Protein AF-A0A351SJD9-F1 (afdb_monomer_lite)

Secondary structure (DSSP, 8-state):
-HHHHHHHHHHHHHHHHHHHHHHHHHHHHHHHHHHHHHHHHHHHHHHHHHHHHHHHHHHHHHHHHHHHHHHHHHHHHHHHHHHHHHHHHHHHHHHHHHHHHHHHHHHHHHHHHHHHHHHHHHHHHHHHHHHHHHHHHHHHHHHHHHHHHHHHHHHHHHH--HHHHHHHHHHHHHHHHHHHHHHHHHHHHHHHHHHHHHHHHHHHHHHHHHHHHHHHHHHHHHHHHHHHHHHHTTSS----SSHHHHHHHTTGGGSPBGGGT----TT-HHHHHHHHTTTTT-B--S-GGG--S--S---SS----

Radius of gyration: 113.96 Å; chains: 1; bounding box: 174×58×313 Å

Sequence (305 aa):
ADIESRREQHLELNDHFNKVQGQYYKLGADISRLEQTIQHARDTKRRQEQELVQATQAWQEANTHIEQDQVKLAEVKQQLAEDEPEYLRLSDLQSESGVSLELSEEKMIAWQQRWDHYNKQNHQLTQQAQIERTRAEQLERYVTQHKQRQGRIEAELGQVDIPALELALEQALEEEQLASEQLAEKQTAFDELDRRIKQLRGEMESGEQALAARQKVFQGLNNQLMALEAVNKAALNTSSSSFSDWLNRQGLSSKPRLAQELEVEAGWEKAVQVVLHRSLEAICIDHLDEFRGGLDDRPEGDLVL

Structure (mmCIF, N/CA/C/O backbone):
data_AF-A0A351SJD9-F1
#
_entry.id   AF-A0A351SJD9-F1
#
loop_
_atom_site.group_PDB
_atom_site.id
_atom_site.type_symbol
_atom_site.label_atom_id
_atom_site.label_alt_id
_atom_site.label_comp_id
_atom_site.label_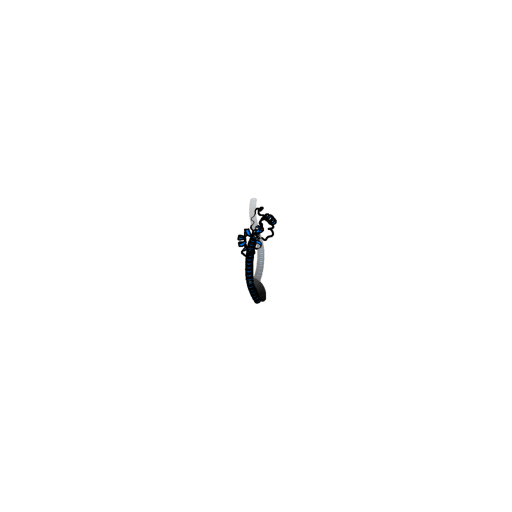asym_id
_atom_site.label_entity_id
_atom_site.label_seq_id
_atom_site.pdbx_PDB_ins_code
_atom_site.Cartn_x
_atom_site.Cartn_y
_atom_site.Cartn_z
_atom_site.occupancy
_atom_site.B_iso_or_equiv
_atom_site.auth_seq_id
_atom_site.auth_comp_id
_atom_site.auth_asym_id
_atom_site.auth_atom_id
_atom_site.pdbx_PDB_model_num
ATOM 1 N N . ALA A 1 1 ? 112.182 41.172 -113.611 1.00 59.62 1 ALA A N 1
ATOM 2 C CA . ALA A 1 1 ? 111.027 40.920 -114.496 1.00 59.62 1 ALA A CA 1
ATOM 3 C C . ALA A 1 1 ? 110.381 39.572 -114.167 1.00 59.62 1 ALA A C 1
ATOM 5 O O . ALA A 1 1 ? 109.407 39.590 -113.433 1.00 59.62 1 ALA A O 1
ATOM 6 N N . ASP A 1 2 ? 110.943 38.427 -114.588 1.00 59.38 2 ASP A N 1
ATOM 7 C CA . ASP A 1 2 ? 110.317 37.090 -114.415 1.00 59.38 2 ASP A CA 1
ATOM 8 C C . ASP A 1 2 ? 109.978 36.737 -112.944 1.00 59.38 2 ASP A C 1
ATOM 10 O O . ASP A 1 2 ? 108.874 36.293 -112.642 1.00 59.38 2 ASP A O 1
ATOM 14 N N . ILE A 1 3 ? 110.872 37.044 -111.992 1.00 66.25 3 ILE A N 1
ATOM 15 C CA . ILE A 1 3 ? 110.630 36.797 -110.554 1.00 66.25 3 ILE A CA 1
ATOM 16 C C . ILE A 1 3 ? 109.425 37.586 -110.010 1.00 66.25 3 ILE A C 1
ATOM 18 O O . ILE A 1 3 ? 108.688 37.054 -109.186 1.00 66.25 3 ILE A O 1
ATOM 22 N N . GLU A 1 4 ? 109.199 38.820 -110.472 1.00 67.94 4 GLU A N 1
ATOM 23 C CA . GLU A 1 4 ? 108.111 39.665 -109.956 1.00 67.94 4 GLU A CA 1
ATOM 24 C C . GLU A 1 4 ? 106.753 39.181 -110.476 1.00 67.94 4 GLU A C 1
ATOM 26 O O . GLU A 1 4 ? 105.825 39.000 -109.696 1.00 67.94 4 GLU A O 1
ATOM 31 N N . SER A 1 5 ? 106.673 38.838 -111.768 1.00 72.19 5 SER A N 1
ATOM 32 C CA . SER A 1 5 ? 105.451 38.294 -112.376 1.00 72.19 5 SER A CA 1
ATOM 33 C C . SER A 1 5 ? 105.014 36.975 -111.728 1.00 72.19 5 SER A C 1
ATOM 35 O O . SER A 1 5 ? 103.832 36.783 -111.446 1.00 72.19 5 SER A O 1
ATOM 37 N N . ARG A 1 6 ? 105.963 36.085 -111.402 1.00 71.06 6 ARG A N 1
ATOM 38 C CA . ARG A 1 6 ? 105.660 34.851 -110.654 1.00 71.06 6 ARG A CA 1
ATOM 39 C C . ARG A 1 6 ? 105.200 35.126 -109.223 1.00 71.06 6 ARG A C 1
ATOM 41 O O . ARG A 1 6 ? 104.426 34.346 -108.676 1.00 71.06 6 ARG A O 1
ATOM 48 N N . ARG A 1 7 ? 105.672 36.213 -108.607 1.00 74.25 7 ARG A N 1
ATOM 49 C CA . ARG A 1 7 ? 105.283 36.622 -107.251 1.00 74.25 7 ARG A CA 1
ATOM 50 C C . ARG A 1 7 ? 103.864 37.183 -107.223 1.00 74.25 7 ARG A C 1
ATOM 52 O O . ARG A 1 7 ? 103.108 36.843 -106.322 1.00 74.25 7 ARG A O 1
ATOM 59 N N . GLU A 1 8 ? 103.504 37.966 -108.233 1.00 78.50 8 GLU A N 1
ATOM 60 C CA . GLU A 1 8 ? 102.157 38.498 -108.449 1.00 78.50 8 GLU A CA 1
ATOM 61 C C . GLU A 1 8 ? 101.151 37.367 -108.723 1.00 78.50 8 GLU A C 1
ATOM 63 O O . GLU A 1 8 ? 100.179 37.232 -107.984 1.00 78.50 8 GLU A O 1
ATOM 68 N N . GLN A 1 9 ? 101.456 36.442 -109.645 1.00 78.06 9 GLN A N 1
ATOM 69 C CA . GLN A 1 9 ? 100.641 35.234 -109.869 1.00 78.06 9 GLN A CA 1
ATOM 70 C C . GLN A 1 9 ? 100.498 34.364 -108.610 1.00 78.06 9 GLN A C 1
ATOM 72 O O . GLN A 1 9 ? 99.425 33.829 -108.338 1.00 78.06 9 GLN A O 1
ATOM 77 N N . HIS A 1 10 ? 101.564 34.218 -107.815 1.00 78.69 10 HIS A N 1
ATOM 78 C CA . HIS A 1 10 ? 101.499 33.493 -106.545 1.00 78.69 10 HIS A CA 1
ATOM 79 C C . HIS A 1 10 ? 100.619 34.218 -105.512 1.00 78.69 10 HIS A C 1
ATOM 81 O O . HIS A 1 10 ? 99.938 33.561 -104.727 1.00 78.69 10 HIS A O 1
ATOM 87 N N . LEU A 1 11 ? 100.608 35.554 -105.491 1.00 80.81 11 LEU A N 1
ATOM 88 C CA . LEU A 1 11 ? 99.715 36.337 -104.631 1.00 80.81 11 LEU A CA 1
ATOM 89 C C . LEU A 1 11 ? 98.252 36.220 -105.077 1.00 80.81 11 LEU A C 1
ATOM 91 O O . LEU A 1 11 ? 97.400 35.997 -104.222 1.00 80.81 11 LEU A O 1
ATOM 95 N N . GLU A 1 12 ? 97.959 36.275 -106.379 1.00 80.69 12 GLU A N 1
ATOM 96 C CA . GLU A 1 12 ? 96.604 36.061 -106.914 1.00 80.69 12 GLU A CA 1
ATOM 97 C C . GLU A 1 12 ? 96.086 34.644 -106.635 1.00 80.69 12 GLU A C 1
ATOM 99 O O . GLU A 1 12 ? 94.964 34.477 -106.156 1.00 80.69 12 GLU A O 1
ATOM 104 N N . LEU A 1 13 ? 96.910 33.614 -106.866 1.00 80.50 13 LEU A N 1
ATOM 105 C CA . LEU A 1 13 ? 96.570 32.226 -106.537 1.00 80.50 13 LEU A CA 1
ATOM 106 C C . LEU A 1 13 ? 96.332 32.037 -105.034 1.00 80.50 13 LEU A C 1
ATOM 108 O O . LEU A 1 13 ? 95.435 31.288 -104.652 1.00 80.50 13 LEU A O 1
ATOM 112 N N . ASN A 1 14 ? 97.094 32.726 -104.181 1.00 81.94 14 ASN A N 1
ATOM 113 C CA . ASN A 1 14 ? 96.929 32.662 -102.731 1.00 81.94 14 ASN A CA 1
ATOM 114 C C . ASN A 1 14 ? 95.678 33.431 -102.264 1.00 81.94 14 ASN A C 1
ATOM 116 O O . ASN A 1 14 ? 94.922 32.917 -101.448 1.00 81.94 14 ASN A O 1
ATOM 120 N N . ASP A 1 15 ? 95.373 34.614 -102.801 1.00 83.12 15 ASP A N 1
ATOM 121 C CA . ASP A 1 15 ? 94.115 35.321 -102.502 1.00 83.12 15 ASP A CA 1
ATOM 122 C C . ASP A 1 15 ? 92.886 34.536 -102.999 1.00 83.12 15 ASP A C 1
ATOM 124 O O . ASP A 1 15 ? 91.898 34.398 -102.274 1.00 83.12 15 ASP A O 1
ATOM 128 N N . HIS A 1 16 ? 92.967 33.919 -104.183 1.00 83.38 16 HIS A N 1
ATOM 129 C CA . HIS A 1 16 ? 91.936 33.004 -104.671 1.00 83.38 16 HIS A CA 1
ATOM 130 C C . HIS A 1 16 ? 91.784 31.778 -103.755 1.00 83.38 16 HIS A C 1
ATOM 132 O O . HIS A 1 16 ? 90.664 31.441 -103.372 1.00 83.38 16 HIS A O 1
ATOM 138 N N . PHE A 1 17 ? 92.892 31.157 -103.337 1.00 82.62 17 PHE A N 1
ATOM 139 C CA . PHE A 1 17 ? 92.887 30.050 -102.379 1.00 82.62 17 PHE A CA 1
ATOM 140 C C . PHE A 1 17 ? 92.249 30.456 -101.044 1.00 82.62 17 PHE A C 1
ATOM 142 O O . PHE A 1 17 ? 91.342 29.770 -100.583 1.00 82.62 17 PHE A O 1
ATOM 149 N N . ASN A 1 18 ? 92.626 31.600 -100.464 1.00 82.62 18 ASN A N 1
ATOM 150 C CA . ASN A 1 18 ? 92.042 32.106 -99.217 1.00 82.62 18 ASN A CA 1
ATOM 151 C C . ASN A 1 18 ? 90.544 32.428 -99.363 1.00 82.62 18 ASN A C 1
ATOM 153 O O . ASN A 1 18 ? 89.766 32.148 -98.450 1.00 82.62 18 ASN A O 1
ATOM 157 N N . LYS A 1 19 ? 90.101 32.954 -100.515 1.00 85.12 19 LYS A N 1
ATOM 158 C CA . LYS A 1 19 ? 88.672 33.166 -100.815 1.00 85.12 19 LYS A CA 1
ATOM 159 C C . LYS A 1 19 ? 87.902 31.850 -100.904 1.00 85.12 19 LYS A C 1
ATOM 161 O O . LYS A 1 19 ? 86.849 31.733 -100.279 1.00 85.12 19 LYS A O 1
ATOM 166 N N . VAL A 1 20 ? 88.424 30.857 -101.625 1.00 85.25 20 VAL A N 1
ATOM 167 C CA . VAL A 1 20 ? 87.812 29.520 -101.732 1.00 85.25 20 VAL A CA 1
ATOM 168 C C . VAL A 1 20 ? 87.811 28.811 -100.374 1.00 85.25 20 VAL A C 1
ATOM 170 O O . VAL A 1 20 ? 86.797 28.236 -99.989 1.00 85.25 20 VAL A O 1
ATOM 173 N N . GLN A 1 21 ? 88.888 28.916 -99.594 1.00 83.56 21 GLN A N 1
ATOM 174 C CA . GLN A 1 21 ? 88.983 28.352 -98.246 1.00 83.56 21 GLN A CA 1
ATOM 175 C C . GLN A 1 21 ? 88.007 29.038 -97.272 1.00 83.56 21 GLN A C 1
ATOM 177 O O . GLN A 1 21 ? 87.339 28.363 -96.490 1.00 83.56 21 GLN A O 1
ATOM 182 N N . GLY A 1 22 ? 87.847 30.363 -97.353 1.00 86.50 22 GLY A N 1
ATOM 183 C CA . GLY A 1 22 ? 86.848 31.111 -96.585 1.00 86.50 22 GLY A CA 1
ATOM 184 C C . GLY A 1 22 ? 85.408 30.743 -96.961 1.00 86.50 22 GLY A C 1
ATOM 185 O O . GLY A 1 22 ? 84.565 30.570 -96.079 1.00 86.50 22 GLY A O 1
ATOM 186 N N . GLN A 1 23 ? 85.126 30.549 -98.254 1.00 86.06 23 GLN A N 1
ATOM 187 C CA . GLN A 1 23 ? 83.842 30.022 -98.729 1.00 86.06 23 GLN A CA 1
ATOM 188 C C . GLN A 1 23 ? 83.601 28.587 -98.241 1.00 86.06 23 GLN A C 1
ATOM 190 O O . GLN A 1 23 ? 82.495 28.284 -97.798 1.00 86.06 23 GLN A O 1
ATOM 195 N N . TYR A 1 24 ? 84.627 27.731 -98.254 1.00 87.75 24 TYR A N 1
ATOM 196 C CA . TYR A 1 24 ? 84.560 26.357 -97.759 1.00 87.75 24 TYR A CA 1
ATOM 197 C C . TYR A 1 24 ? 84.268 26.299 -96.254 1.00 87.75 24 TYR A C 1
ATOM 199 O O . TYR A 1 24 ? 83.359 25.582 -95.844 1.00 87.75 24 TYR A O 1
ATOM 207 N N . TYR A 1 25 ? 84.956 27.094 -95.424 1.00 90.56 25 TYR A N 1
ATOM 208 C CA . TYR A 1 25 ? 84.655 27.165 -93.989 1.00 90.56 25 TYR A CA 1
ATOM 209 C C . TYR A 1 25 ? 83.274 27.751 -93.703 1.00 90.56 25 TYR A C 1
ATOM 211 O O . TYR A 1 25 ? 82.587 27.256 -92.812 1.00 90.56 25 TYR A O 1
ATOM 219 N N . LYS A 1 26 ? 82.839 28.769 -94.458 1.00 89.88 26 LYS A N 1
ATOM 220 C CA . LYS A 1 26 ? 81.487 29.319 -94.320 1.00 89.88 26 LYS A CA 1
ATOM 221 C C . LYS A 1 26 ? 80.428 28.266 -94.651 1.00 89.88 26 LYS A C 1
ATOM 223 O O . LYS A 1 26 ? 79.529 28.048 -93.849 1.00 89.88 26 LYS A O 1
ATOM 228 N N . LEU A 1 27 ? 80.574 27.574 -95.783 1.00 89.19 27 LEU A N 1
ATOM 229 C CA . LEU A 1 27 ? 79.668 26.502 -96.187 1.00 89.19 27 LEU A CA 1
ATOM 230 C C . LEU A 1 27 ? 79.693 25.337 -95.185 1.00 89.19 27 LEU A C 1
ATOM 232 O O . LEU A 1 27 ? 78.639 24.819 -94.841 1.00 89.19 27 LEU A O 1
ATOM 236 N N . GLY A 1 28 ? 80.867 24.970 -94.664 1.00 90.56 28 GLY A N 1
ATOM 237 C CA . GLY A 1 28 ? 81.009 23.965 -93.609 1.00 90.56 28 GLY A CA 1
ATOM 238 C C . GLY A 1 28 ? 80.298 24.359 -92.311 1.00 90.56 28 GLY A C 1
ATOM 239 O O . GLY A 1 28 ? 79.593 23.538 -91.737 1.00 90.56 28 GLY A O 1
ATOM 240 N N . ALA A 1 29 ? 80.404 25.621 -91.884 1.00 90.69 29 ALA A N 1
ATOM 241 C CA . ALA A 1 29 ? 79.691 26.134 -90.713 1.00 90.69 29 ALA A CA 1
ATOM 242 C C . ALA A 1 29 ? 78.166 26.194 -90.930 1.00 90.69 29 ALA A C 1
ATOM 244 O O . ALA A 1 29 ? 77.405 25.826 -90.034 1.00 90.69 29 ALA A O 1
ATOM 245 N N . ASP A 1 30 ? 77.717 26.607 -92.120 1.00 91.00 30 ASP A N 1
ATOM 246 C CA . ASP A 1 30 ? 76.300 26.614 -92.497 1.00 91.00 30 ASP A CA 1
ATOM 247 C C . ASP A 1 30 ? 75.733 25.177 -92.551 1.00 91.00 30 ASP A C 1
ATOM 249 O O . ASP A 1 30 ? 74.645 24.932 -92.026 1.00 91.00 30 ASP A O 1
ATOM 253 N N . ILE A 1 31 ? 76.492 24.205 -93.083 1.00 91.00 31 ILE A N 1
ATOM 254 C CA . ILE A 1 31 ? 76.153 22.771 -93.053 1.00 91.00 31 ILE A CA 1
ATOM 255 C C . ILE A 1 31 ? 76.077 22.264 -91.610 1.00 91.00 31 ILE A C 1
ATOM 257 O O . ILE A 1 31 ? 75.037 21.738 -91.227 1.00 91.00 31 ILE A O 1
ATOM 261 N N . SER A 1 32 ? 77.102 22.475 -90.775 1.00 92.25 32 SER A N 1
ATOM 262 C CA . SER A 1 32 ? 77.092 22.015 -89.376 1.00 92.25 32 SER A CA 1
ATOM 263 C C . SER A 1 32 ? 75.929 22.609 -88.571 1.00 92.25 32 SER A C 1
ATOM 265 O O . SER A 1 32 ? 75.298 21.911 -87.778 1.00 92.25 32 SER A O 1
ATOM 267 N N . ARG A 1 33 ? 75.583 23.883 -88.803 1.00 93.44 33 ARG A N 1
ATOM 268 C CA . ARG A 1 33 ? 74.411 24.531 -88.194 1.00 93.44 33 ARG A CA 1
ATOM 269 C C . ARG A 1 33 ? 73.096 23.898 -88.660 1.00 93.44 33 ARG A C 1
ATOM 271 O O . ARG A 1 33 ? 72.186 23.715 -87.846 1.00 93.44 33 ARG A O 1
ATOM 278 N N . LEU A 1 34 ? 72.968 23.584 -89.949 1.00 93.88 34 LEU A N 1
ATOM 279 C CA . LEU A 1 34 ? 71.797 22.892 -90.492 1.00 93.88 34 LEU A CA 1
ATOM 280 C C . LEU A 1 34 ? 71.693 21.460 -89.955 1.00 93.88 34 LEU A C 1
ATOM 282 O O . LEU A 1 34 ? 70.614 21.069 -89.519 1.00 93.88 34 LEU A O 1
ATOM 286 N N . GLU A 1 35 ? 72.792 20.709 -89.898 1.00 94.19 35 GLU A N 1
ATOM 287 C CA . GLU A 1 35 ? 72.847 19.362 -89.317 1.00 94.19 35 GLU A CA 1
ATOM 288 C C . GLU A 1 35 ? 72.445 19.368 -87.839 1.00 94.19 35 GLU A C 1
ATOM 290 O O . GLU A 1 35 ? 71.584 18.585 -87.438 1.00 94.19 35 GLU A O 1
ATOM 295 N N . GLN A 1 36 ? 72.970 20.307 -87.044 1.00 94.56 36 GLN A N 1
ATOM 296 C CA . GLN A 1 36 ? 72.579 20.476 -85.644 1.00 94.56 36 GLN A CA 1
ATOM 297 C C . GLN A 1 36 ? 71.085 20.827 -85.507 1.00 94.56 36 GLN A C 1
ATOM 299 O O . GLN A 1 36 ? 70.395 20.286 -84.644 1.00 94.56 36 GLN A O 1
ATOM 304 N N . THR A 1 37 ? 70.555 21.686 -86.385 1.00 95.56 37 THR A N 1
ATOM 305 C CA . THR A 1 37 ? 69.126 22.052 -86.399 1.00 95.56 37 THR A CA 1
ATOM 306 C C . THR A 1 37 ? 68.242 20.855 -86.771 1.00 95.56 37 THR A C 1
ATOM 308 O O . THR A 1 37 ? 67.220 20.618 -86.127 1.00 95.56 37 THR A O 1
ATOM 311 N N . ILE A 1 38 ? 68.649 20.057 -87.764 1.00 94.56 38 ILE A N 1
ATOM 312 C CA . ILE A 1 38 ? 67.973 18.816 -88.169 1.00 94.56 38 ILE A CA 1
ATOM 313 C C . ILE A 1 38 ? 68.008 17.790 -87.032 1.00 94.56 38 ILE A C 1
ATOM 315 O O . ILE A 1 38 ? 66.998 17.134 -86.779 1.00 94.56 38 ILE A O 1
ATOM 319 N N . GLN A 1 39 ? 69.131 17.664 -86.323 1.00 95.25 39 GLN A N 1
ATOM 320 C CA . GLN A 1 39 ? 69.255 16.746 -85.195 1.00 95.25 39 GLN A CA 1
ATOM 321 C C . GLN A 1 39 ? 68.348 17.167 -84.031 1.00 95.25 39 GLN A C 1
ATOM 323 O O . GLN A 1 39 ? 67.536 16.362 -83.581 1.00 95.25 39 GLN A O 1
ATOM 328 N N . HIS A 1 40 ? 68.362 18.444 -83.630 1.00 96.00 40 HIS A N 1
ATOM 329 C CA . HIS A 1 40 ? 67.432 18.963 -82.620 1.00 96.00 40 HIS A CA 1
ATOM 330 C C . HIS A 1 40 ? 65.959 18.788 -83.021 1.00 96.00 40 HIS A C 1
ATOM 332 O O . HIS A 1 40 ? 65.132 18.454 -82.170 1.00 96.00 40 HIS A O 1
ATOM 338 N N . ALA A 1 41 ? 65.615 18.969 -84.300 1.00 95.06 41 ALA A N 1
ATOM 339 C CA . ALA A 1 41 ? 64.260 18.737 -84.797 1.00 95.06 41 ALA A CA 1
ATOM 340 C C . ALA A 1 41 ? 63.862 17.250 -84.740 1.00 95.06 41 ALA A C 1
ATOM 342 O O . ALA A 1 41 ? 62.737 16.935 -84.353 1.00 95.06 41 ALA A O 1
ATOM 343 N N . ARG A 1 42 ? 64.781 16.327 -85.064 1.00 96.38 42 ARG A N 1
ATOM 344 C CA . ARG A 1 42 ? 64.572 14.873 -84.936 1.00 96.38 42 ARG A CA 1
ATOM 345 C C . ARG A 1 42 ? 64.398 14.444 -83.482 1.00 96.38 42 ARG A C 1
ATOM 347 O O . ARG A 1 42 ? 63.468 13.698 -83.191 1.00 96.38 42 ARG A O 1
ATOM 354 N N . ASP A 1 43 ? 65.236 14.941 -82.577 1.00 96.44 43 ASP A N 1
ATOM 355 C CA . ASP A 1 43 ? 65.157 14.606 -81.151 1.00 96.44 43 ASP A CA 1
ATOM 356 C C . ASP A 1 43 ? 63.897 15.199 -80.501 1.00 96.44 43 ASP A C 1
ATOM 358 O O . ASP A 1 43 ? 63.223 14.522 -79.725 1.00 96.44 43 ASP A O 1
ATOM 362 N N . THR A 1 44 ? 63.507 16.421 -80.887 1.00 96.38 44 THR A N 1
ATOM 363 C CA . THR A 1 44 ? 62.236 17.035 -80.462 1.00 96.38 44 THR A CA 1
ATOM 364 C C . THR A 1 44 ? 61.040 16.235 -80.966 1.00 96.38 44 THR A C 1
ATOM 366 O O . THR A 1 44 ? 60.157 15.912 -80.174 1.00 96.38 44 THR A O 1
ATOM 369 N N . LYS A 1 45 ? 61.033 15.851 -82.251 1.00 96.69 45 LYS A N 1
ATOM 370 C CA . LYS A 1 45 ? 59.988 14.998 -82.829 1.00 96.69 45 LYS A CA 1
ATOM 371 C C . LYS A 1 45 ? 59.892 13.663 -82.084 1.00 96.69 45 LYS A C 1
ATOM 373 O O . LYS A 1 45 ? 58.802 13.283 -81.678 1.00 96.69 45 LYS A O 1
ATOM 378 N N . ARG A 1 46 ? 61.021 12.987 -81.845 1.00 96.75 46 ARG A N 1
ATOM 379 C CA . ARG A 1 46 ? 61.059 11.711 -81.113 1.00 96.75 46 ARG A CA 1
ATOM 380 C C . ARG A 1 46 ? 60.505 11.849 -79.693 1.00 96.75 46 ARG A C 1
ATOM 382 O O . ARG A 1 46 ? 59.781 10.964 -79.244 1.00 96.75 46 ARG A O 1
ATOM 389 N N . ARG A 1 47 ? 60.821 12.945 -78.992 1.00 96.94 47 ARG A N 1
ATOM 390 C CA . ARG A 1 47 ? 60.270 13.215 -77.656 1.00 96.94 47 ARG A CA 1
ATOM 391 C C . ARG A 1 47 ? 58.759 13.451 -77.712 1.00 96.94 47 ARG A C 1
ATOM 393 O O . ARG A 1 47 ? 58.038 12.840 -76.937 1.00 96.94 47 ARG A O 1
ATOM 400 N N . GLN A 1 48 ? 58.277 14.251 -78.664 1.00 97.00 48 GLN A N 1
ATOM 401 C CA . GLN A 1 48 ? 56.843 14.490 -78.869 1.00 97.00 48 GLN A CA 1
ATOM 402 C C . GLN A 1 48 ? 56.080 13.210 -79.242 1.00 97.00 48 GLN A C 1
ATOM 404 O O . GLN A 1 48 ? 54.971 13.003 -78.764 1.00 97.00 48 GLN A O 1
ATOM 409 N N . GLU A 1 49 ? 56.668 12.321 -80.047 1.00 97.12 49 GLU A N 1
ATOM 410 C CA . GLU A 1 49 ? 56.093 11.005 -80.356 1.00 97.12 49 GLU A CA 1
ATOM 411 C C . GLU A 1 49 ? 55.993 10.121 -79.099 1.00 97.12 49 GLU A C 1
ATOM 413 O O . GLU A 1 49 ? 54.984 9.447 -78.904 1.00 97.12 49 GLU A O 1
ATOM 418 N N . GLN A 1 50 ? 56.989 10.158 -78.205 1.00 97.12 50 GLN A N 1
ATOM 419 C CA . GLN A 1 50 ? 56.947 9.445 -76.921 1.00 97.12 50 GLN A CA 1
ATOM 420 C C . GLN A 1 50 ? 55.918 10.041 -75.946 1.00 97.12 50 GLN A C 1
ATOM 422 O O . GLN A 1 50 ? 55.135 9.290 -75.365 1.00 97.12 50 GLN A O 1
ATOM 427 N N . GLU A 1 51 ? 55.882 11.369 -75.804 1.00 97.31 51 GLU A N 1
ATOM 428 C CA . GLU A 1 51 ? 54.888 12.100 -75.003 1.00 97.31 51 GLU A CA 1
ATOM 429 C C . GLU A 1 51 ? 53.460 11.811 -75.504 1.00 97.31 51 GLU A C 1
ATOM 431 O O . GLU A 1 51 ? 52.568 11.543 -74.702 1.00 97.31 51 GLU A O 1
ATOM 436 N N . LEU A 1 52 ? 53.245 11.775 -76.827 1.00 97.50 52 LEU A N 1
ATOM 437 C CA . LEU A 1 52 ? 51.957 11.437 -77.438 1.00 97.50 52 LEU A CA 1
ATOM 438 C C . LEU A 1 52 ? 51.540 9.990 -77.146 1.00 97.50 52 LEU A C 1
ATOM 440 O O . LEU A 1 52 ? 50.377 9.756 -76.824 1.00 97.50 52 LEU A O 1
ATOM 444 N N . VAL A 1 53 ? 52.460 9.022 -77.224 1.00 97.56 53 VAL A N 1
ATOM 445 C CA . VAL A 1 53 ? 52.160 7.620 -76.883 1.00 97.56 53 VAL A CA 1
ATOM 446 C C . VAL A 1 53 ? 51.778 7.491 -75.406 1.00 97.56 53 VAL A C 1
ATOM 448 O O . VAL A 1 53 ? 50.757 6.877 -75.106 1.00 97.56 53 VAL A O 1
ATOM 451 N N . GLN A 1 54 ? 52.528 8.124 -74.499 1.00 97.31 54 GLN A N 1
ATOM 452 C CA . GLN A 1 54 ? 52.233 8.112 -73.060 1.00 97.31 54 GLN A CA 1
ATOM 453 C C . GLN A 1 54 ? 50.892 8.783 -72.735 1.00 97.31 54 GLN A C 1
ATOM 455 O O . GLN A 1 54 ? 50.081 8.213 -72.009 1.00 97.31 54 GLN A O 1
ATOM 460 N N . ALA A 1 55 ? 50.615 9.957 -73.312 1.00 97.00 55 ALA A N 1
ATOM 461 C CA . ALA A 1 55 ? 49.337 10.646 -73.142 1.00 97.00 55 ALA A CA 1
ATOM 462 C C . ALA A 1 55 ? 48.160 9.829 -73.706 1.00 97.00 55 ALA A C 1
ATOM 464 O O . ALA A 1 55 ? 47.090 9.797 -73.104 1.00 97.00 55 ALA A O 1
ATOM 465 N N . THR A 1 56 ? 48.363 9.130 -74.828 1.00 97.19 56 THR A N 1
ATOM 466 C CA . THR A 1 56 ? 47.347 8.244 -75.422 1.00 97.19 56 THR A CA 1
ATOM 467 C C . THR A 1 56 ? 47.058 7.040 -74.526 1.00 97.19 56 THR A C 1
ATOM 469 O O . THR A 1 56 ? 45.894 6.701 -74.330 1.00 97.19 56 THR A O 1
ATOM 472 N N . GLN A 1 57 ? 48.093 6.423 -73.944 1.00 97.44 57 GLN A N 1
ATOM 473 C CA . GLN A 1 57 ? 47.949 5.316 -72.991 1.00 97.44 57 GLN A CA 1
ATOM 474 C C . GLN A 1 57 ? 47.207 5.764 -71.726 1.00 97.44 57 GLN A C 1
ATOM 476 O O . GLN A 1 57 ? 46.185 5.175 -71.384 1.00 97.44 57 GLN A O 1
ATOM 481 N N . ALA A 1 58 ? 47.632 6.868 -71.104 1.00 97.19 58 ALA A N 1
ATOM 482 C CA . ALA A 1 58 ? 46.970 7.421 -69.922 1.00 97.19 58 ALA A CA 1
ATOM 483 C C . ALA A 1 58 ? 45.504 7.825 -70.192 1.00 97.19 58 ALA A C 1
ATOM 485 O O . ALA A 1 58 ? 44.646 7.659 -69.329 1.00 97.19 58 ALA A O 1
ATOM 486 N N . TRP A 1 59 ? 45.189 8.323 -71.394 1.00 97.88 59 TRP A N 1
ATOM 487 C CA . TRP A 1 59 ? 43.810 8.620 -71.800 1.00 97.88 59 TRP A CA 1
ATOM 488 C C . TRP A 1 59 ? 42.961 7.352 -71.981 1.00 97.88 59 TRP A C 1
ATOM 490 O O . TRP A 1 59 ? 41.802 7.327 -71.571 1.00 97.88 59 TRP A O 1
ATOM 500 N N . GLN A 1 60 ? 43.533 6.284 -72.549 1.00 97.62 60 GLN A N 1
ATOM 501 C CA . GLN A 1 60 ? 42.863 4.984 -72.658 1.00 97.62 60 GLN A CA 1
ATOM 502 C C . GLN A 1 60 ? 42.592 4.376 -71.274 1.00 97.62 60 GLN A C 1
ATOM 504 O O . GLN A 1 60 ? 41.472 3.944 -71.019 1.00 97.62 60 GLN A O 1
ATOM 509 N N . GLU A 1 61 ? 43.572 4.399 -70.367 1.00 97.81 61 GLU A N 1
ATOM 510 C CA . GLU A 1 61 ? 43.419 3.952 -68.973 1.00 97.81 61 GLU A CA 1
ATOM 511 C C . GLU A 1 61 ? 42.358 4.772 -68.218 1.00 97.81 61 GLU A C 1
ATOM 513 O O . GLU A 1 61 ? 41.481 4.213 -67.563 1.00 97.81 61 GLU A O 1
ATOM 518 N N . ALA A 1 62 ? 42.367 6.102 -68.360 1.00 97.25 62 ALA A N 1
ATOM 519 C CA . ALA A 1 62 ? 41.351 6.960 -67.754 1.00 97.25 62 ALA A CA 1
ATOM 520 C C . ALA A 1 62 ? 39.934 6.644 -68.269 1.00 97.25 62 ALA A C 1
ATOM 522 O O . ALA A 1 62 ? 38.998 6.584 -67.473 1.00 97.25 62 ALA A O 1
ATOM 523 N N . ASN A 1 63 ? 39.767 6.391 -69.572 1.00 97.62 63 ASN A N 1
ATOM 524 C CA . ASN A 1 63 ? 38.473 5.994 -70.128 1.00 97.62 63 ASN A CA 1
ATOM 525 C C . ASN A 1 63 ? 38.007 4.628 -69.608 1.00 97.62 63 ASN A C 1
ATOM 527 O O . ASN A 1 63 ? 36.841 4.510 -69.238 1.00 97.62 63 ASN A O 1
ATOM 531 N N . THR A 1 64 ? 38.881 3.617 -69.515 1.00 97.56 64 THR A N 1
ATOM 532 C CA . THR A 1 64 ? 38.469 2.306 -68.975 1.00 97.56 64 THR A CA 1
ATOM 533 C C . THR A 1 64 ? 38.080 2.393 -67.499 1.00 97.56 64 THR A C 1
ATOM 535 O O . THR A 1 64 ? 37.140 1.718 -67.081 1.00 97.56 64 THR A O 1
ATOM 538 N N . HIS A 1 65 ? 38.719 3.266 -66.714 1.00 97.75 65 HIS A N 1
ATOM 539 C CA . HIS A 1 65 ? 38.278 3.565 -65.349 1.00 97.75 65 HIS A CA 1
ATOM 540 C C . HIS A 1 65 ? 36.915 4.272 -65.311 1.00 97.75 65 HIS A C 1
ATOM 542 O O . HIS A 1 65 ? 36.051 3.866 -64.536 1.00 97.75 65 HIS A O 1
ATOM 548 N N . ILE A 1 66 ? 36.678 5.266 -66.176 1.00 98.06 66 ILE A N 1
ATOM 549 C CA . ILE A 1 66 ? 35.376 5.949 -66.282 1.00 98.06 66 ILE A CA 1
ATOM 550 C C . ILE A 1 66 ? 34.263 4.958 -66.655 1.00 98.06 66 ILE A C 1
ATOM 552 O O . ILE A 1 66 ? 33.196 4.994 -66.047 1.00 98.06 66 ILE A O 1
ATOM 556 N N . GLU A 1 67 ? 34.498 4.058 -67.612 1.00 97.81 67 GLU A N 1
ATOM 557 C CA . GLU A 1 67 ? 33.537 3.017 -68.000 1.00 97.81 67 GLU A CA 1
ATOM 558 C C . GLU A 1 67 ? 33.238 2.057 -66.835 1.00 97.81 67 GLU A C 1
ATOM 560 O O . GLU A 1 67 ? 32.073 1.799 -66.529 1.00 97.81 67 GLU A O 1
ATOM 565 N N . GLN A 1 68 ? 34.270 1.584 -66.125 1.00 97.81 68 GLN A N 1
ATOM 566 C CA . GLN A 1 68 ? 34.106 0.720 -64.947 1.00 97.81 68 GLN A CA 1
ATOM 567 C C . GLN A 1 68 ? 33.322 1.402 -63.821 1.00 97.81 68 GLN A C 1
ATOM 569 O O . GLN A 1 68 ? 32.467 0.774 -63.198 1.00 97.81 68 GLN A O 1
ATOM 574 N N . ASP A 1 69 ? 33.596 2.676 -63.545 1.00 98.12 69 ASP A N 1
ATOM 575 C CA . ASP A 1 69 ? 32.916 3.412 -62.480 1.00 98.12 69 ASP A CA 1
ATOM 576 C C . ASP A 1 69 ? 31.485 3.811 -62.871 1.00 98.12 69 ASP A C 1
ATOM 578 O O . ASP A 1 69 ? 30.610 3.843 -62.006 1.00 98.12 69 ASP A O 1
ATOM 582 N N . GLN A 1 70 ? 31.194 4.017 -64.162 1.00 98.00 70 GLN A N 1
ATOM 583 C CA . GLN A 1 70 ? 29.819 4.157 -64.656 1.00 98.00 70 GLN A CA 1
ATOM 584 C C . GLN A 1 70 ? 29.004 2.870 -64.468 1.00 98.00 70 GLN A C 1
ATOM 586 O O . GLN A 1 70 ? 27.850 2.956 -64.042 1.00 98.00 70 GLN A O 1
ATOM 591 N N . VAL A 1 71 ? 29.594 1.695 -64.722 1.00 97.88 71 VAL A N 1
ATOM 592 C CA . VAL A 1 71 ? 28.944 0.396 -64.464 1.00 97.88 71 VAL A CA 1
ATOM 593 C C . VAL A 1 71 ? 28.661 0.221 -62.970 1.00 97.88 71 VAL A C 1
ATOM 595 O O . VAL A 1 71 ? 27.504 0.038 -62.600 1.00 97.88 71 VAL A O 1
ATOM 598 N N . LYS A 1 72 ? 29.661 0.400 -62.094 1.00 97.75 72 LYS A N 1
ATOM 599 C CA . LYS A 1 72 ? 29.467 0.318 -60.630 1.00 97.75 72 LYS A CA 1
ATOM 600 C C . LYS A 1 72 ? 28.422 1.314 -60.121 1.00 97.75 72 LYS A C 1
ATOM 602 O O . LYS A 1 72 ? 27.624 0.988 -59.249 1.00 97.75 72 LYS A O 1
ATOM 607 N N . LEU A 1 73 ? 28.408 2.540 -60.652 1.00 98.19 73 LEU A N 1
ATOM 608 C CA . LEU A 1 73 ? 27.420 3.554 -60.279 1.00 98.19 73 LEU A CA 1
ATOM 609 C C . LEU A 1 73 ? 26.002 3.149 -60.705 1.00 98.19 73 LEU A C 1
ATOM 611 O O . LEU A 1 73 ? 25.051 3.472 -59.996 1.00 98.19 73 LEU A O 1
ATOM 615 N N . ALA A 1 74 ? 25.846 2.468 -61.843 1.00 97.88 74 ALA A N 1
ATOM 616 C CA . ALA A 1 74 ? 24.564 1.918 -62.269 1.00 97.88 74 ALA A CA 1
ATOM 617 C C . ALA A 1 74 ? 24.125 0.750 -61.367 1.00 97.88 74 ALA A C 1
ATOM 619 O O . ALA A 1 74 ? 22.988 0.756 -60.905 1.00 97.88 74 ALA A O 1
ATOM 620 N N . GLU A 1 75 ? 25.032 -0.178 -61.045 1.00 98.00 75 GLU A N 1
ATOM 621 C CA . GLU A 1 75 ? 24.782 -1.304 -60.129 1.00 98.00 75 GLU A CA 1
ATOM 622 C C . GLU A 1 75 ? 24.341 -0.824 -58.736 1.00 98.00 75 GLU A C 1
ATOM 624 O O . GLU A 1 75 ? 23.295 -1.238 -58.242 1.00 98.00 75 GLU A O 1
ATOM 629 N N . VAL A 1 76 ? 25.077 0.115 -58.128 1.00 98.12 76 VAL A N 1
ATOM 630 C CA . VAL A 1 76 ? 24.742 0.673 -56.803 1.00 98.12 76 VAL A CA 1
ATOM 631 C C . VAL A 1 76 ? 23.423 1.452 -56.830 1.00 98.12 76 VAL A C 1
ATOM 633 O O . VAL A 1 76 ? 22.651 1.386 -55.876 1.00 98.12 76 VAL A O 1
ATOM 636 N N . LYS A 1 77 ? 23.120 2.174 -57.918 1.00 98.00 77 LYS A N 1
ATOM 637 C CA . LYS A 1 77 ? 21.820 2.850 -58.077 1.00 98.00 77 LYS A CA 1
ATOM 638 C C . LYS A 1 77 ? 20.665 1.867 -58.222 1.00 98.00 77 LYS A C 1
ATOM 640 O O . LYS A 1 77 ? 19.585 2.156 -57.718 1.00 98.00 77 LYS A O 1
ATOM 645 N N . GLN A 1 78 ? 20.879 0.745 -58.908 1.00 97.69 78 GLN A N 1
ATOM 646 C CA . GLN A 1 78 ? 19.876 -0.306 -59.023 1.00 97.69 78 GLN A CA 1
ATOM 647 C C . GLN A 1 78 ? 19.618 -0.952 -57.657 1.00 97.69 78 GLN A C 1
ATOM 649 O O . GLN A 1 78 ? 18.469 -0.998 -57.240 1.00 97.69 78 GLN A O 1
ATOM 654 N N . GLN A 1 79 ? 20.670 -1.349 -56.933 1.00 97.62 79 GLN A N 1
ATOM 655 C CA . GLN A 1 79 ? 20.554 -1.905 -55.577 1.00 97.62 79 GLN A CA 1
ATOM 656 C C . GLN A 1 79 ? 19.809 -0.949 -54.636 1.00 97.62 79 GLN A C 1
ATOM 658 O O . GLN A 1 79 ? 18.853 -1.349 -53.983 1.00 97.62 79 GLN A O 1
ATOM 663 N N . LEU A 1 80 ? 20.163 0.342 -54.641 1.00 97.88 80 LEU A N 1
ATOM 664 C CA . LEU A 1 80 ? 19.468 1.345 -53.831 1.00 97.88 80 LEU A CA 1
ATOM 665 C C . LEU A 1 80 ? 17.972 1.450 -54.181 1.00 97.88 80 LEU A C 1
ATOM 667 O O . LEU A 1 80 ? 17.151 1.560 -53.279 1.00 97.88 80 LEU A O 1
ATOM 671 N N . ALA A 1 81 ? 17.614 1.394 -55.468 1.00 97.19 81 ALA A N 1
ATOM 672 C CA . ALA A 1 81 ? 16.221 1.443 -55.917 1.00 97.19 81 ALA A CA 1
ATOM 673 C C . ALA A 1 81 ? 15.436 0.141 -55.646 1.00 97.19 81 ALA A C 1
ATOM 675 O O . ALA A 1 81 ? 14.206 0.175 -55.585 1.00 97.19 81 ALA A O 1
ATOM 676 N N . GLU A 1 82 ? 16.124 -0.993 -55.494 1.00 97.00 82 GLU A N 1
ATOM 677 C CA . GLU A 1 82 ? 15.544 -2.277 -55.082 1.00 97.00 82 GLU A CA 1
ATOM 678 C C . GLU A 1 82 ? 15.323 -2.334 -53.556 1.00 97.00 82 GLU A C 1
ATOM 680 O O . GLU A 1 82 ? 14.268 -2.795 -53.116 1.00 97.00 82 GLU A O 1
ATOM 685 N N . ASP A 1 83 ? 16.256 -1.793 -52.763 1.00 97.50 83 ASP A N 1
ATOM 686 C CA . ASP A 1 83 ? 16.219 -1.805 -51.292 1.00 97.50 83 ASP A CA 1
ATOM 687 C C . ASP A 1 83 ? 15.337 -0.691 -50.680 1.00 97.50 83 ASP A C 1
ATOM 689 O O . ASP A 1 83 ? 14.688 -0.901 -49.650 1.00 97.50 83 ASP A O 1
ATOM 693 N N . GLU A 1 84 ? 15.284 0.502 -51.291 1.00 97.81 84 GLU A N 1
ATOM 694 C CA . GLU A 1 84 ? 14.553 1.675 -50.769 1.00 97.81 84 GLU A CA 1
ATOM 695 C C . GLU A 1 84 ? 13.059 1.399 -50.464 1.00 97.81 84 GLU A C 1
ATOM 697 O O . GLU A 1 84 ? 12.600 1.788 -49.384 1.00 97.81 84 GLU A O 1
ATOM 702 N N . PRO A 1 85 ? 12.286 0.679 -51.306 1.00 97.38 85 PRO A N 1
ATOM 703 C CA . PRO A 1 85 ? 10.898 0.328 -50.994 1.00 97.38 85 PRO A CA 1
ATOM 704 C C . PRO A 1 85 ? 10.747 -0.596 -49.776 1.00 97.38 85 PRO A C 1
ATOM 706 O O . PRO A 1 85 ? 9.785 -0.453 -49.016 1.00 97.38 85 PRO A O 1
ATOM 709 N N . GLU A 1 86 ? 11.669 -1.544 -49.566 1.00 96.94 86 GLU A N 1
ATOM 710 C CA . GLU A 1 86 ? 11.630 -2.417 -48.386 1.00 96.94 86 GLU A CA 1
ATOM 711 C C . GLU A 1 86 ? 12.040 -1.653 -47.123 1.00 96.94 86 GLU A C 1
ATOM 713 O O . GLU A 1 86 ? 11.378 -1.799 -46.092 1.00 96.94 86 GLU A O 1
ATOM 718 N N . TYR A 1 87 ? 13.048 -0.780 -47.214 1.00 97.81 87 TYR A N 1
ATOM 719 C CA . TYR A 1 87 ? 13.430 0.123 -46.128 1.00 97.81 87 TYR A CA 1
ATOM 720 C C . TYR A 1 87 ? 12.258 1.008 -45.678 1.00 97.81 87 TYR A C 1
ATOM 722 O O . TYR A 1 87 ? 11.946 1.042 -44.486 1.00 97.81 87 TYR A O 1
ATOM 730 N N . LEU A 1 88 ? 11.565 1.666 -46.615 1.00 97.81 88 LEU A N 1
ATOM 731 C CA . LEU A 1 88 ? 10.401 2.504 -46.306 1.00 97.81 88 LEU A CA 1
ATOM 732 C C . LEU A 1 88 ? 9.283 1.687 -45.640 1.00 97.81 88 LEU A C 1
ATOM 734 O O . LEU A 1 88 ? 8.804 2.064 -44.573 1.00 97.81 88 LEU A O 1
ATOM 738 N N . ARG A 1 89 ? 8.944 0.511 -46.188 1.00 97.56 89 ARG A N 1
ATOM 739 C CA . ARG A 1 89 ? 7.935 -0.388 -45.596 1.00 97.56 89 ARG A CA 1
ATOM 740 C C . ARG A 1 89 ? 8.293 -0.814 -44.167 1.00 97.56 89 ARG A C 1
ATOM 742 O O . ARG A 1 89 ? 7.410 -0.905 -43.316 1.00 97.56 89 ARG A O 1
ATOM 749 N N . LEU A 1 90 ? 9.564 -1.120 -43.901 1.00 97.94 90 LEU A N 1
ATOM 750 C CA . LEU A 1 90 ? 10.030 -1.505 -42.564 1.00 97.94 90 LEU A CA 1
ATOM 751 C C . LEU A 1 90 ? 10.042 -0.314 -41.595 1.00 97.94 90 LEU A C 1
ATOM 753 O O . LEU A 1 90 ? 9.689 -0.494 -40.431 1.00 97.94 90 LEU A O 1
ATOM 757 N N . SER A 1 91 ? 10.384 0.886 -42.069 1.00 98.00 91 SER A N 1
ATOM 758 C CA . SER A 1 91 ? 10.308 2.133 -41.297 1.00 98.00 91 SER A CA 1
ATOM 759 C C . SER A 1 91 ? 8.867 2.462 -40.887 1.00 98.00 91 SER A C 1
ATOM 761 O O . SER A 1 91 ? 8.610 2.757 -39.718 1.00 98.00 91 SER A O 1
ATOM 763 N N . ASP A 1 92 ? 7.912 2.356 -41.814 1.00 97.75 92 ASP A N 1
ATOM 764 C CA . ASP A 1 92 ? 6.491 2.586 -41.530 1.00 97.75 92 ASP A CA 1
ATOM 765 C C . ASP A 1 92 ? 5.960 1.558 -40.517 1.00 97.75 92 ASP A C 1
ATOM 767 O O . ASP A 1 92 ? 5.375 1.932 -39.499 1.00 97.75 92 ASP A O 1
ATOM 771 N N . LEU A 1 93 ? 6.261 0.269 -40.719 1.00 97.94 93 LEU A N 1
ATOM 772 C CA . LEU A 1 93 ? 5.887 -0.801 -39.787 1.00 97.94 93 LEU A CA 1
ATOM 773 C C . LEU A 1 93 ? 6.513 -0.617 -38.392 1.00 97.94 93 LEU A C 1
ATOM 775 O O . LEU A 1 93 ? 5.871 -0.910 -37.381 1.00 97.94 93 LEU A O 1
ATOM 779 N N . GLN A 1 94 ? 7.753 -0.124 -38.313 1.00 98.19 94 GLN A N 1
ATOM 780 C CA . GLN A 1 94 ? 8.400 0.213 -37.043 1.00 98.19 94 GLN A CA 1
ATOM 781 C C . GLN A 1 94 ? 7.659 1.352 -36.328 1.00 98.19 94 GLN A C 1
ATOM 783 O O . GLN A 1 94 ? 7.452 1.267 -35.117 1.00 98.19 94 GLN A O 1
ATOM 788 N N . SER A 1 95 ? 7.232 2.382 -37.064 1.00 97.62 95 SER A N 1
ATOM 789 C CA . SER A 1 95 ? 6.457 3.507 -36.528 1.00 97.62 95 SER A CA 1
ATOM 790 C C . SER A 1 95 ? 5.092 3.054 -35.991 1.00 97.62 95 SER A C 1
ATOM 792 O O . SER A 1 95 ? 4.759 3.320 -34.835 1.00 97.62 95 SER A O 1
ATOM 794 N N . GLU A 1 96 ? 4.336 2.275 -36.774 1.00 97.56 96 GLU A N 1
ATOM 795 C CA . GLU A 1 96 ? 3.046 1.705 -36.353 1.00 97.56 96 GLU A CA 1
ATOM 796 C C . GLU A 1 96 ? 3.182 0.794 -35.122 1.00 97.56 96 GLU A C 1
ATOM 798 O O . GLU A 1 96 ? 2.382 0.872 -34.184 1.00 97.56 96 GLU A O 1
ATOM 803 N N . SER A 1 97 ? 4.221 -0.048 -35.093 1.00 97.44 97 SER A N 1
ATOM 804 C CA . SER A 1 97 ? 4.529 -0.916 -33.953 1.00 97.44 97 SER A CA 1
ATOM 805 C C . SER A 1 97 ? 4.891 -0.112 -32.698 1.00 97.44 97 SER A C 1
ATOM 807 O O . SER A 1 97 ? 4.444 -0.460 -31.605 1.00 97.44 97 SER A O 1
ATOM 809 N N . GLY A 1 98 ? 5.623 0.999 -32.848 1.00 98.19 98 GLY A N 1
ATOM 810 C CA . GLY A 1 98 ? 5.935 1.929 -31.761 1.00 98.19 98 GLY A CA 1
ATOM 811 C C . GLY A 1 98 ? 4.678 2.527 -31.129 1.00 98.19 98 GLY A C 1
ATOM 812 O O . GLY A 1 98 ? 4.477 2.399 -29.923 1.00 98.19 98 GLY A O 1
ATOM 813 N N . VAL A 1 99 ? 3.769 3.071 -31.945 1.00 98.06 99 VAL A N 1
ATOM 814 C CA . VAL A 1 99 ? 2.481 3.613 -31.466 1.00 98.06 99 VAL A CA 1
ATOM 815 C C . VAL A 1 99 ? 1.626 2.527 -30.794 1.00 98.06 99 VAL A C 1
ATOM 817 O O . VAL A 1 99 ? 0.991 2.767 -29.766 1.00 98.06 99 VAL A O 1
ATOM 820 N N . SER A 1 100 ? 1.612 1.307 -31.339 1.00 97.56 100 SER A N 1
ATOM 821 C CA . SER A 1 100 ? 0.894 0.171 -30.742 1.00 97.56 100 SER A CA 1
ATOM 822 C C . SER A 1 100 ? 1.481 -0.262 -29.389 1.00 97.56 100 SER A C 1
ATOM 824 O O . SER A 1 100 ? 0.729 -0.636 -28.480 1.00 97.56 100 SER A O 1
ATOM 826 N N . LEU A 1 101 ? 2.808 -0.178 -29.231 1.00 98.31 101 LEU A N 1
ATOM 827 C CA . LEU A 1 101 ? 3.508 -0.435 -27.973 1.00 98.31 101 LEU A CA 1
ATOM 828 C C . LEU A 1 101 ? 3.160 0.629 -26.926 1.00 98.31 101 LEU A C 1
ATOM 830 O O . LEU A 1 101 ? 2.662 0.261 -25.864 1.00 98.31 101 LEU A O 1
ATOM 834 N N . GLU A 1 102 ? 3.311 1.917 -27.245 1.00 98.31 102 GLU A N 1
ATOM 835 C CA . GLU A 1 102 ? 2.977 3.036 -26.346 1.00 98.31 102 GLU A CA 1
ATOM 836 C C . GLU A 1 102 ? 1.527 2.931 -25.837 1.00 98.31 102 GLU A C 1
ATOM 838 O O . GLU A 1 102 ? 1.273 2.910 -24.631 1.00 98.31 102 GLU A O 1
ATOM 843 N N . LEU A 1 103 ? 0.564 2.722 -26.746 1.00 98.19 103 LEU A N 1
ATOM 844 C CA . LEU A 1 103 ? -0.850 2.517 -26.401 1.00 98.19 103 LEU A CA 1
ATOM 845 C C . LEU A 1 103 ? -1.109 1.269 -25.541 1.00 98.19 103 LEU A C 1
ATOM 847 O O . LEU A 1 103 ? -2.155 1.173 -24.890 1.00 98.19 103 LEU A O 1
ATOM 851 N N . SER A 1 104 ? -0.226 0.274 -25.582 1.00 98.06 104 SER A N 1
ATOM 852 C CA . SER A 1 104 ? -0.328 -0.942 -24.769 1.00 98.06 104 SER A CA 1
ATOM 853 C C . SER A 1 104 ? 0.289 -0.743 -23.384 1.00 98.06 104 SER A C 1
ATOM 855 O O . SER A 1 104 ? -0.295 -1.186 -22.392 1.00 98.06 104 SER A O 1
ATOM 857 N N . GLU A 1 105 ? 1.398 -0.011 -23.297 1.00 98.44 105 GLU A N 1
ATOM 858 C CA . GLU A 1 105 ? 2.036 0.396 -22.043 1.00 98.44 105 GLU A CA 1
ATOM 859 C C . GLU A 1 105 ? 1.136 1.346 -21.238 1.00 98.44 105 GLU A C 1
ATOM 861 O O . GLU A 1 105 ? 0.905 1.108 -20.050 1.00 98.44 105 GLU A O 1
ATOM 866 N N . GLU A 1 106 ? 0.506 2.339 -21.876 1.00 98.44 106 GLU A N 1
ATOM 867 C CA . GLU A 1 106 ? -0.495 3.203 -21.230 1.00 98.44 106 GLU A CA 1
ATOM 868 C C . GLU A 1 106 ? -1.658 2.393 -20.633 1.00 98.44 106 GLU A C 1
ATOM 870 O O . GLU A 1 106 ? -2.050 2.593 -19.477 1.00 98.44 106 GLU A O 1
ATOM 875 N N . LYS A 1 107 ? -2.197 1.426 -21.392 1.00 98.31 107 LYS A N 1
ATOM 876 C CA . LYS A 1 107 ? -3.267 0.529 -20.919 1.00 98.31 107 LYS A CA 1
ATOM 877 C C . LYS A 1 107 ? -2.806 -0.346 -19.756 1.00 98.31 107 LYS A C 1
ATOM 879 O O . LYS A 1 107 ? -3.593 -0.561 -18.830 1.00 98.31 107 LYS A O 1
ATOM 884 N N . MET A 1 108 ? -1.564 -0.832 -19.785 1.00 98.19 108 MET A N 1
ATOM 885 C CA . MET A 1 108 ? -0.965 -1.620 -18.708 1.00 98.19 108 MET A CA 1
ATOM 886 C C . MET A 1 108 ? -0.832 -0.791 -17.426 1.00 98.19 108 MET A C 1
ATOM 888 O O . MET A 1 108 ? -1.308 -1.225 -16.376 1.00 98.19 108 MET A O 1
ATOM 892 N N . ILE A 1 109 ? -0.286 0.426 -17.511 1.00 98.44 109 ILE A N 1
ATOM 893 C CA . ILE A 1 109 ? -0.148 1.349 -16.375 1.00 98.44 109 ILE A CA 1
ATOM 894 C C . ILE A 1 109 ? -1.531 1.703 -15.804 1.00 98.44 109 ILE A C 1
ATOM 896 O O . ILE A 1 109 ? -1.760 1.587 -14.598 1.00 98.44 109 ILE A O 1
ATOM 900 N N . ALA A 1 110 ? -2.494 2.059 -16.660 1.00 98.38 110 ALA A N 1
ATOM 901 C CA . ALA A 1 110 ? -3.859 2.379 -16.241 1.00 98.38 110 ALA A CA 1
ATOM 902 C C . ALA A 1 110 ? -4.608 1.168 -15.650 1.00 98.38 110 ALA A C 1
ATOM 904 O O . ALA A 1 110 ? -5.504 1.326 -14.816 1.00 98.38 110 ALA A O 1
ATOM 905 N N . TRP A 1 111 ? -4.294 -0.059 -16.074 1.00 98.38 111 TRP A N 1
ATOM 906 C CA . TRP A 1 111 ? -4.804 -1.279 -15.444 1.00 98.38 111 TRP A CA 1
ATOM 907 C C . TRP A 1 111 ? -4.161 -1.517 -14.072 1.00 98.38 111 TRP A C 1
ATOM 909 O O . TRP A 1 111 ? -4.892 -1.714 -13.102 1.00 98.38 111 TRP A O 1
ATOM 919 N N . GLN A 1 112 ? -2.836 -1.399 -13.959 1.00 98.50 112 GLN A N 1
ATOM 920 C CA . GLN A 1 112 ? -2.106 -1.581 -12.702 1.00 98.50 112 GLN A CA 1
ATOM 921 C C . GLN A 1 112 ? -2.559 -0.582 -11.626 1.00 98.50 112 GLN A C 1
ATOM 923 O O . GLN A 1 112 ? -2.851 -0.979 -10.501 1.00 98.50 112 GLN A O 1
ATOM 928 N N . GLN A 1 113 ? -2.737 0.696 -11.976 1.00 98.44 113 GLN A N 1
ATOM 929 C CA . GLN A 1 113 ? -3.260 1.709 -11.049 1.00 98.44 113 GLN A CA 1
ATOM 930 C C . GLN A 1 113 ? -4.674 1.374 -10.541 1.00 98.44 113 GLN A C 1
ATOM 932 O O . GLN A 1 113 ? -4.960 1.524 -9.350 1.00 98.44 113 GLN A O 1
ATOM 937 N N . ARG A 1 114 ? -5.564 0.888 -11.422 1.00 98.25 114 ARG A N 1
ATOM 938 C CA . ARG A 1 114 ? -6.919 0.447 -11.040 1.00 98.25 114 ARG A CA 1
ATOM 939 C C . ARG A 1 114 ? -6.883 -0.798 -10.154 1.00 98.25 114 ARG A C 1
ATOM 941 O O . ARG A 1 114 ? -7.647 -0.871 -9.194 1.00 98.25 114 ARG A O 1
ATOM 948 N N . TRP A 1 115 ? -5.989 -1.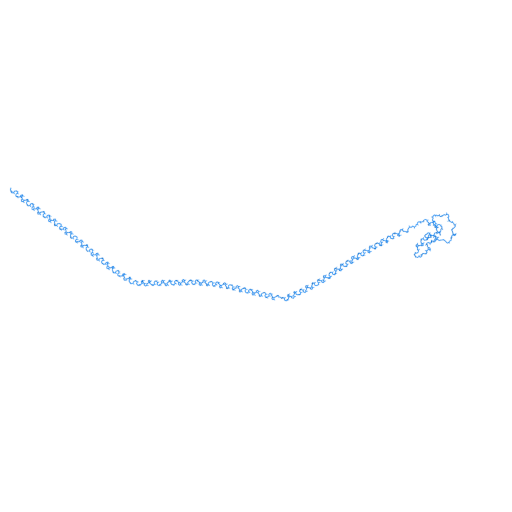740 -10.442 1.00 98.44 115 TRP A N 1
ATOM 949 C CA . TRP A 1 115 ? -5.770 -2.946 -9.645 1.00 98.44 115 TRP A CA 1
ATOM 950 C C . TRP A 1 115 ? -5.260 -2.620 -8.234 1.00 98.44 115 TRP A C 1
ATOM 952 O O . TRP A 1 115 ? -5.823 -3.096 -7.247 1.00 98.44 115 TRP A O 1
ATOM 962 N N . ASP A 1 116 ? -4.267 -1.740 -8.112 1.00 98.50 116 ASP A N 1
ATOM 963 C CA . ASP A 1 116 ? -3.733 -1.293 -6.822 1.00 98.50 116 ASP A CA 1
ATOM 964 C C . ASP A 1 116 ? -4.773 -0.513 -6.006 1.00 98.50 116 ASP A C 1
ATOM 966 O O . ASP A 1 116 ? -4.858 -0.668 -4.784 1.00 98.50 116 ASP A O 1
ATOM 970 N N . HIS A 1 117 ? -5.593 0.312 -6.666 1.00 98.12 117 HIS A N 1
ATOM 971 C CA . HIS A 1 117 ? -6.705 1.016 -6.027 1.00 98.12 117 HIS A CA 1
ATOM 972 C C . HIS A 1 117 ? -7.771 0.042 -5.508 1.00 98.12 117 HIS A C 1
ATOM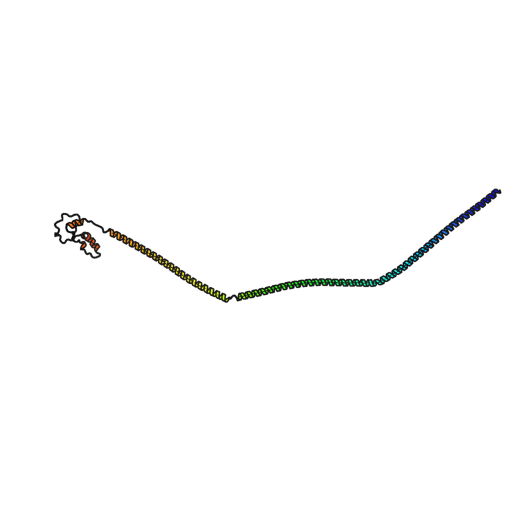 974 O O . HIS A 1 117 ? -8.140 0.110 -4.334 1.00 98.12 117 HIS A O 1
ATOM 980 N N . TYR A 1 118 ? -8.208 -0.902 -6.348 1.00 98.19 118 TYR A N 1
ATOM 981 C CA . TYR A 1 118 ? -9.164 -1.945 -5.976 1.00 98.19 118 TYR A CA 1
ATOM 982 C C . TYR A 1 118 ? -8.656 -2.784 -4.797 1.00 98.19 118 TYR A C 1
ATOM 984 O O . TYR A 1 118 ? -9.384 -2.986 -3.827 1.00 98.19 118 TYR A O 1
ATOM 992 N N . ASN A 1 119 ? -7.388 -3.204 -4.818 1.00 98.00 119 ASN A N 1
ATOM 993 C CA . ASN A 1 119 ? -6.796 -3.953 -3.713 1.00 98.00 119 ASN A CA 1
ATOM 994 C C . ASN A 1 119 ? -6.781 -3.150 -2.409 1.00 98.00 119 ASN A C 1
ATOM 996 O O . ASN A 1 119 ? -7.154 -3.695 -1.370 1.00 98.00 119 ASN A O 1
ATOM 1000 N N . LYS A 1 120 ? -6.409 -1.863 -2.444 1.00 97.94 120 LYS A N 1
ATOM 1001 C CA . LYS A 1 120 ? -6.449 -0.987 -1.258 1.00 97.94 120 LYS A CA 1
ATOM 1002 C C . LYS A 1 120 ? -7.867 -0.864 -0.694 1.00 97.94 120 LYS A C 1
ATOM 1004 O O . LYS A 1 120 ? -8.046 -1.040 0.510 1.00 97.94 120 LYS A O 1
ATOM 1009 N N . GLN A 1 121 ? -8.868 -0.639 -1.547 1.00 98.00 121 GLN A N 1
ATOM 1010 C CA . GLN A 1 121 ? -10.275 -0.598 -1.133 1.00 98.00 121 GLN A CA 1
ATOM 1011 C C . GLN A 1 121 ? -10.744 -1.937 -0.548 1.00 98.00 121 GLN A C 1
ATOM 1013 O O . GLN A 1 121 ? -11.354 -1.960 0.517 1.00 98.00 121 GLN A O 1
ATOM 1018 N N . ASN A 1 122 ? -10.415 -3.060 -1.190 1.00 97.94 122 ASN A N 1
ATOM 1019 C CA . ASN A 1 122 ? -10.807 -4.388 -0.724 1.00 97.94 122 ASN A CA 1
ATOM 1020 C C . ASN A 1 122 ? -10.191 -4.728 0.649 1.00 97.94 122 ASN A C 1
ATOM 1022 O O . ASN A 1 122 ? -10.875 -5.268 1.518 1.00 97.94 122 ASN A O 1
ATOM 1026 N N . HIS A 1 123 ? -8.930 -4.346 0.891 1.00 97.25 123 HIS A N 1
ATOM 1027 C CA . HIS A 1 123 ? -8.293 -4.497 2.206 1.00 97.25 123 HIS A CA 1
ATOM 1028 C C . HIS A 1 123 ? -8.967 -3.622 3.274 1.00 97.25 123 HIS A C 1
ATOM 1030 O O . HIS A 1 123 ? -9.228 -4.106 4.374 1.00 97.25 123 HIS A O 1
ATOM 1036 N N . GLN A 1 124 ? -9.307 -2.367 2.953 1.00 97.38 124 GLN A N 1
ATOM 1037 C CA . GLN A 1 124 ? -10.036 -1.473 3.864 1.00 97.38 124 GLN A CA 1
ATOM 1038 C C . GLN A 1 124 ? -11.424 -2.025 4.221 1.00 97.38 124 GLN A C 1
ATOM 1040 O O . GLN A 1 124 ? -11.766 -2.088 5.401 1.00 97.38 124 GLN A O 1
ATOM 1045 N N . LEU A 1 125 ? -12.195 -2.485 3.231 1.00 97.00 125 LEU A N 1
ATOM 1046 C CA . LEU A 1 125 ? -13.511 -3.099 3.444 1.00 97.00 125 LEU A CA 1
ATOM 1047 C C . LEU A 1 125 ? -13.409 -4.390 4.268 1.00 97.00 125 LEU A C 1
ATOM 1049 O O . LEU A 1 125 ? -14.194 -4.591 5.192 1.00 97.00 125 LEU A O 1
ATOM 1053 N N . THR A 1 126 ? -12.407 -5.233 3.999 1.00 97.25 126 THR A N 1
ATOM 1054 C CA . THR A 1 126 ? -12.150 -6.457 4.778 1.00 97.25 126 THR A CA 1
ATOM 1055 C C . THR A 1 126 ? -11.797 -6.130 6.233 1.00 97.25 126 THR A C 1
ATOM 1057 O O . THR A 1 126 ? -12.313 -6.766 7.152 1.00 97.25 126 THR A O 1
ATOM 1060 N N . GLN A 1 127 ? -10.973 -5.104 6.471 1.00 97.50 127 GLN A N 1
ATOM 1061 C CA . GLN A 1 127 ? -10.626 -4.656 7.821 1.00 97.50 127 GLN A CA 1
ATOM 1062 C C . GLN A 1 127 ? -11.844 -4.087 8.566 1.00 97.50 127 GLN A C 1
ATOM 1064 O O . GLN A 1 127 ? -12.054 -4.423 9.731 1.00 97.50 127 GLN A O 1
ATOM 1069 N N . GLN A 1 128 ? -12.674 -3.277 7.903 1.00 97.62 128 GLN A N 1
ATOM 1070 C CA . GLN A 1 128 ? -13.928 -2.764 8.467 1.00 97.62 128 GLN A CA 1
ATOM 1071 C C . GLN A 1 128 ? -14.898 -3.901 8.814 1.00 97.62 128 GLN A C 1
ATOM 1073 O O . GLN A 1 128 ? -15.410 -3.945 9.931 1.00 97.62 128 GLN A O 1
ATOM 1078 N N . ALA A 1 129 ? -15.085 -4.868 7.910 1.00 97.62 129 ALA A N 1
ATOM 1079 C CA . ALA A 1 129 ? -15.913 -6.047 8.156 1.00 97.62 129 ALA A CA 1
ATOM 1080 C C . ALA A 1 129 ? -15.406 -6.874 9.352 1.00 97.62 129 ALA A C 1
ATOM 1082 O O . ALA A 1 129 ? -16.209 -7.332 10.162 1.00 97.62 129 ALA A O 1
ATOM 1083 N N . GLN A 1 130 ? -14.086 -7.016 9.518 1.00 97.62 130 GLN A N 1
ATOM 1084 C CA . GLN A 1 130 ? -13.498 -7.703 10.671 1.00 97.62 130 GLN A CA 1
ATOM 1085 C C . GLN A 1 130 ? -13.706 -6.937 11.990 1.00 97.62 130 GLN A C 1
ATOM 1087 O O . GLN A 1 130 ? -13.944 -7.562 13.028 1.00 97.62 130 GLN A O 1
ATOM 1092 N N . ILE A 1 131 ? -13.652 -5.600 11.971 1.00 98.06 131 ILE A N 1
ATOM 1093 C CA . ILE A 1 131 ? -13.945 -4.758 13.143 1.00 98.06 131 ILE A CA 1
ATOM 1094 C C . ILE A 1 131 ? -15.420 -4.886 13.537 1.00 98.06 131 ILE A C 1
ATOM 1096 O O . ILE A 1 131 ? -15.709 -5.202 14.691 1.00 98.06 131 ILE A O 1
ATOM 1100 N N . GLU A 1 132 ? -16.352 -4.715 12.595 1.00 96.81 132 GLU A N 1
ATOM 1101 C CA . GLU A 1 132 ? -17.789 -4.822 12.885 1.00 96.81 132 GLU A CA 1
ATOM 1102 C C . GLU A 1 132 ? -18.194 -6.249 13.283 1.00 96.81 132 GLU A C 1
ATOM 1104 O O . GLU A 1 132 ? -19.001 -6.422 14.194 1.00 96.81 132 GLU A O 1
ATOM 1109 N N . ARG A 1 133 ? -17.561 -7.284 12.714 1.00 97.88 133 ARG A N 1
ATOM 1110 C CA . ARG A 1 133 ? -17.708 -8.668 13.190 1.00 97.88 133 ARG A CA 1
ATOM 1111 C C . ARG A 1 133 ? -17.249 -8.822 14.641 1.00 97.88 133 ARG A C 1
ATOM 1113 O O . ARG A 1 133 ? -17.981 -9.375 15.454 1.00 97.88 133 ARG A O 1
ATOM 1120 N N . THR A 1 134 ? -16.068 -8.308 14.983 1.00 98.06 134 THR A N 1
ATOM 1121 C CA . THR A 1 134 ? -15.543 -8.364 16.361 1.00 98.06 134 THR A CA 1
ATOM 1122 C C . THR A 1 134 ? -16.474 -7.629 17.332 1.00 98.06 134 THR A C 1
ATOM 1124 O O . THR A 1 134 ? -16.710 -8.090 18.448 1.00 98.06 134 THR A O 1
ATOM 1127 N N . ARG A 1 135 ? -17.056 -6.505 16.897 1.00 97.81 135 ARG A N 1
ATOM 1128 C CA . ARG A 1 135 ? -18.044 -5.736 17.660 1.00 97.81 135 ARG A CA 1
ATOM 1129 C C . ARG A 1 135 ? -19.359 -6.500 17.841 1.00 97.81 135 ARG A C 1
ATOM 1131 O O . ARG A 1 135 ? -19.901 -6.491 18.943 1.00 97.81 135 ARG A O 1
ATOM 1138 N N . ALA A 1 136 ? -19.848 -7.184 16.807 1.00 97.62 136 ALA A N 1
ATOM 1139 C CA . ALA A 1 136 ? -21.021 -8.051 16.899 1.00 97.62 136 ALA A CA 1
ATOM 1140 C C . ALA A 1 136 ? -20.786 -9.196 17.900 1.00 97.62 136 ALA A C 1
ATOM 1142 O O . ALA A 1 136 ? -21.569 -9.356 18.833 1.00 97.62 136 ALA A O 1
ATOM 1143 N N . GLU A 1 137 ? -19.652 -9.898 17.802 1.00 98.12 137 GLU A N 1
ATOM 1144 C CA . GLU A 1 137 ? -19.265 -10.968 18.735 1.00 98.12 137 GLU A CA 1
ATOM 1145 C C . GLU A 1 137 ? -19.136 -10.463 20.192 1.00 98.12 137 GLU A C 1
ATOM 1147 O O . GLU A 1 137 ? -19.455 -11.188 21.138 1.00 98.12 137 GLU A O 1
ATOM 1152 N N . GLN A 1 138 ? -18.706 -9.213 20.413 1.00 97.94 138 GLN A N 1
ATOM 1153 C CA . GLN A 1 138 ? -18.714 -8.579 21.742 1.00 97.94 138 GLN A CA 1
ATOM 1154 C C . GLN A 1 138 ? -20.135 -8.268 22.235 1.00 97.94 138 GLN A C 1
ATOM 1156 O O . GLN A 1 138 ? -20.463 -8.565 23.386 1.00 97.94 138 GLN A O 1
ATOM 1161 N N . LEU A 1 139 ? -20.993 -7.705 21.379 1.00 98.00 139 LEU A N 1
ATOM 1162 C CA . LEU A 1 139 ? -22.388 -7.401 21.713 1.00 98.00 139 LEU A CA 1
ATOM 1163 C C . LEU A 1 139 ? -23.187 -8.672 22.039 1.00 98.00 139 LEU A C 1
ATOM 1165 O O . LEU A 1 139 ? -23.935 -8.679 23.014 1.00 98.00 139 LEU A O 1
ATOM 1169 N N . GLU A 1 140 ? -22.980 -9.768 21.308 1.00 98.25 140 GLU A N 1
ATOM 1170 C CA . GLU A 1 140 ? -23.592 -11.074 21.593 1.00 98.25 140 GLU A CA 1
ATOM 1171 C C . GLU A 1 140 ? -23.187 -11.626 22.969 1.00 98.25 140 GLU A C 1
ATOM 1173 O O . GLU A 1 140 ? -24.033 -12.140 23.714 1.00 98.25 140 GLU A O 1
ATOM 1178 N N . ARG A 1 141 ? -21.913 -11.466 23.361 1.00 97.88 141 ARG A N 1
ATOM 1179 C CA . ARG A 1 141 ? -21.441 -11.819 24.712 1.00 97.88 141 ARG A CA 1
ATOM 1180 C C . ARG A 1 141 ? -22.119 -10.967 25.781 1.00 97.88 141 ARG A C 1
ATOM 1182 O O . ARG A 1 141 ? -22.595 -11.530 26.766 1.00 97.88 141 ARG A O 1
ATOM 1189 N N . TYR A 1 142 ? -22.225 -9.651 25.582 1.00 98.06 142 TYR A N 1
ATOM 1190 C CA . TYR A 1 142 ? -22.931 -8.774 26.523 1.00 98.06 142 TYR A CA 1
ATOM 1191 C C . TYR A 1 142 ? -24.416 -9.133 26.635 1.00 98.06 142 TYR A C 1
ATOM 1193 O O . TYR A 1 142 ? -24.914 -9.281 27.747 1.00 98.06 142 TYR A O 1
ATOM 1201 N N . VAL A 1 143 ? -25.121 -9.362 25.521 1.00 98.12 143 VAL A N 1
ATOM 1202 C CA . VAL A 1 143 ? -26.527 -9.813 25.530 1.00 98.12 143 VAL A CA 1
ATOM 1203 C C . VAL A 1 143 ? -26.681 -11.122 26.310 1.00 98.12 143 VAL A C 1
ATOM 1205 O O . VAL A 1 143 ? -27.601 -11.253 27.118 1.00 98.12 143 VAL A O 1
ATOM 1208 N N . THR A 1 144 ? -25.765 -12.073 26.125 1.00 98.06 144 THR A N 1
ATOM 1209 C CA . THR A 1 144 ? -25.770 -13.352 26.853 1.00 98.06 144 THR A CA 1
ATOM 1210 C C . THR A 1 144 ? -25.538 -13.148 28.354 1.00 98.06 144 THR A C 1
ATOM 1212 O O . THR A 1 144 ? -26.299 -13.671 29.169 1.00 98.06 144 THR A O 1
ATOM 1215 N N . GLN A 1 145 ? -24.551 -12.333 28.734 1.00 98.12 145 GLN A N 1
ATOM 1216 C CA . GLN A 1 145 ? -24.252 -12.004 30.131 1.00 98.12 145 GLN A CA 1
ATOM 1217 C C . GLN A 1 145 ? -25.410 -11.254 30.810 1.00 98.12 145 GLN A C 1
ATOM 1219 O O . GLN A 1 145 ? -25.750 -11.544 31.958 1.00 98.12 145 GLN A O 1
ATOM 1224 N N . HIS A 1 146 ? -26.049 -10.314 30.109 1.00 97.75 146 HIS A N 1
ATOM 1225 C CA . HIS A 1 146 ? -27.205 -9.581 30.620 1.00 97.75 146 HIS A CA 1
ATOM 1226 C C . HIS A 1 146 ? -28.418 -10.493 30.811 1.00 97.75 146 HIS A C 1
ATOM 1228 O O . HIS A 1 146 ? -29.043 -10.412 31.864 1.00 97.75 146 HIS A O 1
ATOM 1234 N N . LYS A 1 147 ? -28.696 -11.420 29.881 1.00 97.75 147 LYS A N 1
ATOM 1235 C CA . LYS A 1 147 ? -29.743 -12.445 30.056 1.00 97.75 147 LYS A CA 1
ATOM 1236 C C . LYS A 1 147 ? -29.475 -13.353 31.259 1.00 97.75 147 LYS A C 1
ATOM 1238 O O . LYS A 1 147 ? -30.387 -13.609 32.037 1.00 97.75 147 LYS A O 1
ATOM 1243 N N . GLN A 1 148 ? -28.230 -13.797 31.456 1.00 97.44 148 GLN A N 1
ATOM 1244 C CA . GLN A 1 148 ? -27.850 -14.585 32.637 1.00 97.44 148 GLN A CA 1
ATOM 1245 C C . GLN A 1 148 ? -28.037 -13.795 33.939 1.00 97.44 148 GLN A C 1
ATOM 1247 O O . GLN A 1 148 ? -28.581 -14.321 34.906 1.00 97.44 148 GLN A O 1
ATOM 1252 N N . ARG A 1 149 ? -27.626 -12.519 33.968 1.00 97.25 149 ARG A N 1
ATOM 1253 C CA . ARG A 1 149 ? -27.822 -11.642 35.132 1.00 97.25 149 ARG A CA 1
ATOM 1254 C C . ARG A 1 149 ? -29.304 -11.382 35.408 1.00 97.25 149 ARG A C 1
ATOM 1256 O O . ARG A 1 149 ? -29.692 -11.403 36.569 1.00 97.25 149 ARG A O 1
ATOM 1263 N N . GLN A 1 150 ? -30.108 -11.154 34.370 1.00 97.19 150 GLN A N 1
ATOM 1264 C CA . GLN A 1 150 ? -31.554 -10.980 34.484 1.00 97.19 150 GLN A CA 1
ATOM 1265 C C . GLN A 1 150 ? -32.198 -12.230 35.093 1.00 97.19 150 GLN A C 1
ATOM 1267 O O . GLN A 1 150 ? -32.826 -12.116 36.137 1.00 97.19 150 GLN A O 1
ATOM 1272 N N . GLY A 1 151 ? -31.945 -13.417 34.532 1.00 96.81 151 GLY A N 1
ATOM 1273 C CA . GLY A 1 151 ? -32.478 -14.671 35.074 1.00 96.81 151 GLY A CA 1
ATOM 1274 C C . GLY A 1 151 ? -32.028 -14.956 36.513 1.00 96.81 151 GLY A C 1
ATOM 1275 O O . GLY A 1 151 ? -32.787 -15.522 37.293 1.00 96.81 151 GLY A O 1
ATOM 1276 N N . ARG A 1 152 ? -30.822 -14.515 36.909 1.00 95.88 152 ARG A N 1
ATOM 1277 C CA . ARG A 1 152 ? -30.371 -14.605 38.307 1.00 95.88 152 ARG A CA 1
ATOM 1278 C C . ARG A 1 152 ? -31.147 -13.661 39.229 1.00 95.88 152 ARG A C 1
ATOM 1280 O O . ARG A 1 152 ? -31.531 -14.087 40.306 1.00 95.88 152 ARG A O 1
ATOM 1287 N N . ILE A 1 153 ? -31.405 -12.422 38.806 1.00 94.75 153 ILE A N 1
ATOM 1288 C CA . ILE A 1 153 ? -32.212 -11.451 39.569 1.00 94.75 153 ILE A CA 1
ATOM 1289 C C . ILE A 1 153 ? -33.674 -11.911 39.660 1.00 94.75 153 ILE A C 1
ATOM 1291 O O . ILE A 1 153 ? -34.276 -11.807 40.720 1.00 94.75 153 ILE A O 1
ATOM 1295 N N . GLU A 1 154 ? -34.239 -12.461 38.585 1.00 94.62 154 GLU A N 1
ATOM 1296 C CA . GLU A 1 154 ? -35.590 -13.039 38.577 1.00 94.62 154 GLU A CA 1
ATOM 1297 C C . GLU A 1 154 ? -35.692 -14.247 39.525 1.00 94.62 154 GLU A C 1
ATOM 1299 O O . GLU A 1 154 ? -36.672 -14.369 40.257 1.00 94.62 154 GLU A O 1
ATOM 1304 N N . ALA A 1 155 ? -34.661 -15.099 39.581 1.00 92.56 155 ALA A N 1
ATOM 1305 C CA . ALA A 1 155 ? -34.587 -16.204 40.538 1.00 92.56 155 ALA A CA 1
ATOM 1306 C C . ALA A 1 155 ? -34.373 -15.734 41.990 1.00 92.56 155 ALA A C 1
ATOM 1308 O O . ALA A 1 155 ? -34.992 -16.288 42.893 1.00 92.56 155 ALA A O 1
ATOM 1309 N N . GLU A 1 156 ? -33.535 -14.716 42.222 1.00 90.69 156 GLU A N 1
ATOM 1310 C CA . GLU A 1 156 ? -33.354 -14.077 43.536 1.00 90.69 156 GLU A CA 1
ATOM 1311 C C . GLU A 1 156 ? -34.687 -13.477 44.025 1.00 90.69 156 GLU A C 1
ATOM 1313 O O . GLU A 1 156 ? -35.119 -13.782 45.132 1.00 90.69 156 GLU A O 1
ATOM 1318 N N . LEU A 1 157 ? -35.394 -12.713 43.183 1.00 88.12 157 LEU A N 1
ATOM 1319 C CA . LEU A 1 157 ? -36.720 -12.159 43.493 1.00 88.12 157 LEU A CA 1
ATOM 1320 C C . LEU A 1 157 ? -37.765 -13.251 43.755 1.00 88.12 157 LEU A C 1
ATOM 1322 O O . LEU A 1 157 ? -38.550 -13.120 44.686 1.00 88.12 157 LEU A O 1
ATOM 1326 N N . GLY A 1 158 ? -37.758 -14.340 42.981 1.00 87.88 158 GLY A N 1
ATOM 1327 C CA . GLY A 1 158 ? -38.659 -15.478 43.183 1.00 87.88 158 GLY A CA 1
ATOM 1328 C C . GLY A 1 158 ? -38.377 -16.310 44.443 1.00 87.88 158 GLY A C 1
ATOM 1329 O O . GLY A 1 158 ? -39.222 -17.115 44.826 1.00 87.88 158 GLY A O 1
ATOM 1330 N N . GLN A 1 159 ? -37.214 -16.137 45.082 1.00 88.12 159 GLN A N 1
ATOM 1331 C CA . GLN A 1 159 ? -36.882 -16.747 46.378 1.00 88.12 159 GLN A CA 1
ATOM 1332 C C . GLN A 1 159 ? -37.231 -15.850 47.573 1.00 88.12 159 GLN A C 1
ATOM 1334 O O . GLN A 1 159 ? -37.308 -16.349 48.696 1.00 88.12 159 GLN A O 1
ATOM 1339 N N . VAL A 1 160 ? -37.437 -14.547 47.360 1.00 84.25 160 VAL A N 1
ATOM 1340 C CA . VAL A 1 160 ? -37.884 -13.633 48.415 1.00 84.25 160 VAL A CA 1
ATOM 1341 C C . VAL A 1 160 ? -39.401 -13.733 48.536 1.00 84.25 160 VAL A C 1
ATOM 1343 O O . VAL A 1 160 ? -40.147 -13.123 47.772 1.00 84.25 160 VAL A O 1
ATOM 1346 N N . ASP A 1 161 ? -39.859 -14.487 49.532 1.00 85.81 161 ASP A N 1
ATOM 1347 C CA . ASP A 1 161 ? -41.263 -14.512 49.942 1.00 85.81 161 ASP A CA 1
ATOM 1348 C C . ASP A 1 161 ? -41.605 -13.203 50.677 1.00 85.81 161 ASP A C 1
ATOM 1350 O O . ASP A 1 161 ? -41.544 -13.107 51.904 1.00 85.81 161 ASP A O 1
ATOM 1354 N N . ILE A 1 162 ? -41.879 -12.151 49.894 1.00 84.06 162 ILE A N 1
ATOM 1355 C CA . ILE A 1 162 ? -42.254 -10.825 50.408 1.00 84.06 162 ILE A CA 1
ATOM 1356 C C . ILE A 1 162 ? -43.486 -10.923 51.330 1.00 84.06 162 ILE A C 1
ATOM 1358 O O . ILE A 1 162 ? -43.388 -10.402 52.438 1.00 84.06 162 ILE A O 1
ATOM 1362 N N . PRO A 1 163 ? -44.580 -11.637 50.980 1.00 84.62 163 PRO A N 1
ATOM 1363 C CA . PRO A 1 163 ? -45.712 -11.826 51.891 1.00 84.62 163 PRO A CA 1
ATOM 1364 C C . PRO A 1 163 ? -45.340 -12.469 53.235 1.00 84.62 163 PRO A C 1
ATOM 1366 O O . PRO A 1 163 ? -45.842 -12.038 54.271 1.00 84.62 163 PRO A O 1
ATOM 1369 N N . ALA A 1 164 ? -44.450 -13.469 53.256 1.00 86.38 164 ALA A N 1
ATOM 1370 C CA . ALA A 1 164 ? -43.992 -14.061 54.515 1.00 86.38 164 ALA A CA 1
ATOM 1371 C C . ALA A 1 164 ? -43.131 -13.094 55.349 1.00 86.38 164 ALA A C 1
ATOM 1373 O O . ALA A 1 164 ? -43.214 -13.110 56.576 1.00 86.38 164 ALA A O 1
ATOM 1374 N N . LEU A 1 165 ? -42.327 -12.238 54.706 1.00 86.69 165 LEU A N 1
ATOM 1375 C CA . LEU A 1 165 ? -41.558 -11.188 55.386 1.00 86.69 165 LEU A CA 1
ATOM 1376 C C . LEU A 1 165 ? -42.454 -10.063 55.926 1.00 86.69 165 LEU A C 1
ATOM 1378 O O . LEU A 1 165 ? -42.206 -9.579 57.027 1.00 86.69 165 LEU A O 1
ATOM 1382 N N . GLU A 1 166 ? -43.492 -9.668 55.187 1.00 89.75 166 GLU A N 1
ATOM 1383 C CA . GLU A 1 166 ? -44.499 -8.697 55.634 1.00 89.75 166 GLU A CA 1
ATOM 1384 C C . GLU A 1 166 ? -45.276 -9.235 56.845 1.00 89.75 166 GLU A C 1
ATOM 1386 O O . GLU A 1 166 ? -45.368 -8.546 57.859 1.00 89.75 166 GLU A O 1
ATOM 1391 N N . LEU A 1 167 ? -45.725 -10.496 56.798 1.00 91.12 167 LEU A N 1
ATOM 1392 C CA . LEU A 1 167 ? -46.396 -11.155 57.924 1.00 91.12 167 LEU A CA 1
ATOM 1393 C C . LEU A 1 167 ? -45.483 -11.289 59.155 1.00 91.12 167 LEU A C 1
ATOM 1395 O O . LEU A 1 167 ? -45.923 -11.055 60.278 1.00 91.12 167 LEU A O 1
ATOM 1399 N N . ALA A 1 168 ? -44.210 -11.650 58.964 1.00 90.44 168 ALA A N 1
ATOM 1400 C CA . ALA A 1 168 ? -43.246 -11.748 60.061 1.00 90.44 168 ALA A CA 1
ATOM 1401 C C . ALA A 1 168 ? -42.927 -10.377 60.687 1.00 90.44 168 ALA A C 1
ATOM 1403 O O . ALA A 1 168 ? -42.696 -10.293 61.892 1.00 90.44 168 ALA A O 1
ATOM 1404 N N . LEU A 1 169 ? -42.933 -9.302 59.889 1.00 92.31 169 LEU A N 1
ATOM 1405 C CA . LEU A 1 169 ? -42.787 -7.933 60.383 1.00 92.31 169 LEU A CA 1
ATOM 1406 C C . LEU A 1 169 ? -44.020 -7.488 61.182 1.00 92.31 169 LEU A C 1
ATOM 1408 O O . LEU A 1 169 ? -43.860 -6.907 62.250 1.00 92.31 169 LEU A O 1
ATOM 1412 N N . GLU A 1 170 ? -45.227 -7.779 60.693 1.00 92.56 170 GLU A N 1
ATOM 1413 C CA . GLU A 1 170 ? -46.483 -7.479 61.392 1.00 92.56 170 GLU A CA 1
ATOM 1414 C C . GLU A 1 170 ? -46.543 -8.201 62.751 1.00 92.56 170 GLU A C 1
ATOM 1416 O O . GLU A 1 170 ? -46.755 -7.558 63.777 1.00 92.56 170 GLU A O 1
ATOM 1421 N N . GLN A 1 171 ? -46.203 -9.495 62.788 1.00 92.50 171 GLN A N 1
ATOM 1422 C CA . GLN A 1 171 ? -46.092 -10.273 64.030 1.00 92.50 171 GLN A CA 1
ATOM 1423 C C . GLN A 1 171 ? -45.041 -9.707 64.998 1.00 92.50 171 GLN A C 1
ATOM 1425 O O . GLN A 1 171 ? -45.307 -9.591 66.191 1.00 92.50 171 GLN A O 1
ATOM 1430 N N . ALA A 1 172 ? -43.861 -9.315 64.507 1.00 91.81 172 ALA A N 1
ATOM 1431 C CA . ALA A 1 172 ? -42.819 -8.732 65.354 1.00 91.81 172 ALA A CA 1
ATOM 1432 C C . ALA A 1 172 ? -43.231 -7.375 65.959 1.00 91.81 172 ALA A C 1
ATOM 1434 O O . ALA A 1 172 ? -42.844 -7.067 67.086 1.00 91.81 172 ALA A O 1
ATOM 1435 N N . LEU A 1 173 ? -44.029 -6.578 65.237 1.00 93.62 173 LEU A N 1
ATOM 1436 C CA . LEU A 1 173 ? -44.593 -5.320 65.737 1.00 93.62 173 LEU A CA 1
ATOM 1437 C C . LEU A 1 173 ? -45.691 -5.562 66.787 1.00 93.62 173 LEU A C 1
ATOM 1439 O O . LEU A 1 173 ? -45.725 -4.861 67.798 1.00 93.62 173 LEU A O 1
ATOM 1443 N N . GLU A 1 174 ? -46.550 -6.572 66.599 1.00 93.06 174 GLU A N 1
ATOM 1444 C CA . GLU A 1 174 ? -47.521 -6.992 67.622 1.00 93.06 174 GLU A CA 1
ATOM 1445 C C . GLU A 1 174 ? -46.821 -7.495 68.901 1.00 93.06 174 GLU A C 1
ATOM 1447 O O . GLU A 1 174 ? -47.207 -7.113 70.009 1.00 93.06 174 GLU A O 1
ATOM 1452 N N . GLU A 1 175 ? -45.760 -8.300 68.767 1.00 93.19 175 GLU A N 1
ATOM 1453 C CA . GLU A 1 175 ? -44.947 -8.769 69.898 1.00 93.19 175 GLU A CA 1
ATOM 1454 C C . GLU A 1 175 ? -44.231 -7.616 70.623 1.00 93.19 175 GLU A C 1
ATOM 1456 O O . GLU A 1 175 ? -44.239 -7.580 71.858 1.00 93.19 175 GLU A O 1
ATOM 1461 N N . GLU A 1 176 ? -43.652 -6.651 69.893 1.00 93.81 176 GLU A N 1
ATOM 1462 C CA . GLU A 1 176 ? -43.051 -5.443 70.480 1.00 93.81 176 GLU A CA 1
ATOM 1463 C C . GLU A 1 176 ? -44.091 -4.642 71.273 1.00 93.81 176 GLU A C 1
ATOM 1465 O O . GLU A 1 176 ? -43.838 -4.263 72.422 1.00 93.81 176 GLU A O 1
ATOM 1470 N N . GLN A 1 177 ? -45.270 -4.406 70.690 1.00 94.31 177 GLN A N 1
ATOM 1471 C CA . GLN A 1 177 ? -46.321 -3.636 71.343 1.00 94.31 177 GLN A CA 1
ATOM 1472 C C . GLN A 1 177 ? -46.809 -4.332 72.622 1.00 94.31 177 GLN A C 1
ATOM 1474 O O . GLN A 1 177 ? -46.865 -3.696 73.677 1.00 94.31 177 GLN A O 1
ATOM 1479 N N . LEU A 1 178 ? -47.071 -5.641 72.570 1.00 94.06 178 LEU A N 1
ATOM 1480 C CA . LEU A 1 178 ? -47.481 -6.426 73.737 1.00 94.06 178 LEU A CA 1
ATOM 1481 C C . LEU A 1 178 ? -46.399 -6.432 74.834 1.00 94.06 178 LEU A C 1
ATOM 1483 O O . LEU A 1 178 ? -46.710 -6.317 76.022 1.00 94.06 178 LEU A O 1
ATOM 1487 N N . ALA A 1 179 ? -45.120 -6.533 74.460 1.00 92.62 179 ALA A N 1
ATOM 1488 C CA . ALA A 1 179 ? -44.005 -6.455 75.402 1.00 92.62 179 ALA A CA 1
ATOM 1489 C C . ALA A 1 179 ? -43.867 -5.055 76.031 1.00 92.62 179 ALA A C 1
ATOM 1491 O O . ALA A 1 179 ? -43.563 -4.944 77.221 1.00 92.62 179 ALA A O 1
ATOM 1492 N N . SER A 1 180 ? -44.126 -3.992 75.265 1.00 94.06 180 SER A N 1
ATOM 1493 C CA . SER A 1 180 ? -44.139 -2.602 75.740 1.00 94.06 180 SER A CA 1
ATOM 1494 C C . SER A 1 180 ? -45.284 -2.341 76.727 1.00 94.06 180 SER A C 1
ATOM 1496 O O . SER A 1 180 ? -45.064 -1.766 77.795 1.00 94.06 180 SER A O 1
ATOM 1498 N N . GLU A 1 181 ? -46.488 -2.843 76.433 1.00 93.06 181 GLU A N 1
ATOM 1499 C CA . GLU A 1 181 ? -47.645 -2.780 77.335 1.00 93.06 181 GLU A CA 1
ATOM 1500 C C . GLU A 1 181 ? -47.362 -3.525 78.651 1.00 93.06 181 GLU A C 1
ATOM 1502 O O . GLU A 1 181 ? -47.512 -2.954 79.735 1.00 93.06 181 GLU A O 1
ATOM 1507 N N . GLN A 1 182 ? -46.829 -4.752 78.581 1.00 93.56 182 GLN A N 1
ATOM 1508 C CA . GLN A 1 182 ? -46.405 -5.500 79.771 1.00 93.56 182 GLN A CA 1
ATOM 1509 C C . GLN A 1 182 ? -45.309 -4.775 80.562 1.00 93.56 182 GLN A C 1
ATOM 1511 O O . GLN A 1 182 ? -45.347 -4.765 81.794 1.00 93.56 182 GLN A O 1
ATOM 1516 N N . LEU A 1 183 ? -44.331 -4.155 79.894 1.00 94.19 183 LEU A N 1
ATOM 1517 C CA . LEU A 1 183 ? -43.281 -3.383 80.559 1.00 94.19 183 LEU A CA 1
ATOM 1518 C C . LEU A 1 183 ? -43.871 -2.187 81.321 1.00 94.19 183 LEU A C 1
ATOM 1520 O O . LEU A 1 183 ? -43.493 -1.964 82.473 1.00 94.19 183 LEU A O 1
ATOM 1524 N N . ALA A 1 184 ? -44.823 -1.467 80.722 1.00 93.81 184 ALA A N 1
ATOM 1525 C CA . ALA A 1 184 ? -45.531 -0.368 81.372 1.00 93.81 184 ALA A CA 1
ATOM 1526 C C . ALA A 1 184 ? -46.340 -0.847 82.594 1.00 93.81 184 ALA A C 1
ATOM 1528 O O . ALA A 1 184 ? -46.257 -0.234 83.661 1.00 93.81 184 ALA A O 1
ATOM 1529 N N . GLU A 1 185 ? -47.051 -1.977 82.500 1.00 93.19 185 GLU A N 1
ATOM 1530 C CA . GLU A 1 185 ? -47.727 -2.594 83.654 1.00 93.19 185 GLU A CA 1
ATOM 1531 C C . GLU A 1 185 ? -46.749 -2.969 84.778 1.00 93.19 185 GLU A C 1
ATOM 1533 O O . GLU A 1 185 ? -47.004 -2.697 85.953 1.00 93.19 185 GLU A O 1
ATOM 1538 N N . LYS A 1 186 ? -45.601 -3.585 84.454 1.00 92.12 186 LYS A N 1
ATOM 1539 C CA . LYS A 1 186 ? -44.599 -3.934 85.475 1.00 92.12 186 LYS A CA 1
ATOM 1540 C C . LYS A 1 186 ? -43.966 -2.696 86.106 1.00 92.12 186 LYS A C 1
ATOM 1542 O O . LYS A 1 186 ? -43.685 -2.729 87.302 1.00 92.12 186 LYS A O 1
ATOM 1547 N N . GLN A 1 187 ? -43.777 -1.614 85.350 1.00 93.50 187 GLN A N 1
ATOM 1548 C CA . GLN A 1 187 ? -43.291 -0.338 85.881 1.00 93.50 187 GLN A CA 1
ATOM 1549 C C . GLN A 1 187 ? -44.303 0.302 86.840 1.00 93.50 187 GLN A C 1
ATOM 1551 O O . GLN A 1 187 ? -43.916 0.690 87.941 1.00 93.50 187 GLN A O 1
ATOM 1556 N N . THR A 1 188 ? -45.597 0.349 86.499 1.00 93.81 188 THR A N 1
ATOM 1557 C CA . THR A 1 188 ? -46.614 0.914 87.410 1.00 93.81 188 THR A CA 1
ATOM 1558 C C . THR A 1 188 ? -46.763 0.091 88.692 1.00 93.81 188 THR A C 1
ATOM 1560 O O . THR A 1 188 ? -46.814 0.667 89.781 1.00 93.81 188 THR A O 1
ATOM 1563 N N . ALA A 1 189 ? -46.735 -1.242 88.595 1.00 92.75 189 ALA A N 1
ATOM 1564 C CA . ALA A 1 189 ? -46.742 -2.128 89.759 1.00 92.75 189 ALA A CA 1
ATOM 1565 C C . ALA A 1 189 ? -45.473 -1.984 90.625 1.00 92.75 189 ALA A C 1
ATOM 1567 O O . ALA A 1 189 ? -45.549 -2.026 91.855 1.00 92.75 189 ALA A O 1
ATOM 1568 N N . PHE A 1 190 ? -44.303 -1.786 90.008 1.00 94.38 190 PHE A N 1
ATOM 1569 C CA . PHE A 1 190 ? -43.054 -1.516 90.724 1.00 94.38 190 PHE A CA 1
ATOM 1570 C C . PHE A 1 190 ? -43.112 -0.184 91.486 1.00 94.38 190 PHE A C 1
ATOM 1572 O O . PHE A 1 190 ? -42.779 -0.146 92.671 1.00 94.38 190 PHE A O 1
ATOM 1579 N N . ASP A 1 191 ? -43.597 0.882 90.846 1.00 94.50 191 ASP A N 1
ATOM 1580 C CA . ASP A 1 191 ? -43.777 2.198 91.467 1.00 94.50 191 ASP A CA 1
ATOM 1581 C C . ASP A 1 191 ? -44.764 2.157 92.645 1.00 94.50 191 ASP A C 1
ATOM 1583 O O . ASP A 1 191 ? -44.553 2.827 93.660 1.00 94.50 191 ASP A O 1
ATOM 1587 N N . GLU A 1 192 ? -45.841 1.372 92.546 1.00 93.44 192 GLU A N 1
ATOM 1588 C CA . GLU A 1 192 ? -46.780 1.169 93.653 1.00 93.44 192 GLU A CA 1
ATOM 1589 C C . GLU A 1 192 ? -46.121 0.431 94.830 1.00 93.44 192 GLU A C 1
ATOM 1591 O O . GLU A 1 192 ? -46.247 0.862 95.982 1.00 93.44 192 GLU A O 1
ATOM 1596 N N . LEU A 1 193 ? -45.358 -0.632 94.555 1.00 92.62 193 LEU A N 1
ATOM 1597 C CA . LEU A 1 193 ? -44.618 -1.371 95.580 1.00 92.62 193 LEU A CA 1
ATOM 1598 C C . LEU A 1 193 ? -43.543 -0.507 96.256 1.00 92.62 193 LEU A C 1
ATOM 1600 O O . LEU A 1 193 ? -43.430 -0.540 97.482 1.00 92.62 193 LEU A O 1
ATOM 1604 N N . ASP A 1 194 ? -42.796 0.309 95.510 1.00 93.50 194 ASP A N 1
ATOM 1605 C CA . ASP A 1 194 ? -41.810 1.239 96.075 1.00 93.50 194 ASP A CA 1
ATOM 1606 C C . ASP A 1 194 ? -42.476 2.318 96.950 1.00 93.50 194 ASP A C 1
ATOM 1608 O O . ASP A 1 194 ? -42.028 2.570 98.075 1.00 93.50 194 ASP A O 1
ATOM 1612 N N . ARG A 1 195 ? -43.614 2.887 96.518 1.00 93.44 195 ARG A N 1
ATOM 1613 C CA . ARG A 1 195 ? -44.433 3.780 97.364 1.00 93.44 195 ARG A CA 1
ATOM 1614 C C . ARG A 1 195 ? -44.891 3.077 98.641 1.00 93.44 195 ARG A C 1
ATOM 1616 O O . ARG A 1 195 ? -44.792 3.663 99.720 1.00 93.44 195 ARG A O 1
ATOM 1623 N N . ARG A 1 196 ? -45.345 1.822 98.551 1.00 93.12 196 ARG A N 1
ATOM 1624 C CA . ARG A 1 196 ? -45.799 1.044 99.714 1.00 93.12 196 ARG A CA 1
ATOM 1625 C C . ARG A 1 196 ? -44.653 0.722 100.675 1.00 93.12 196 ARG A C 1
ATOM 1627 O O . ARG A 1 196 ? -44.841 0.829 101.884 1.00 93.12 196 ARG A O 1
ATOM 1634 N N . ILE A 1 197 ? -43.461 0.402 100.169 1.00 93.00 197 ILE A N 1
ATOM 1635 C CA . ILE A 1 197 ? -42.248 0.202 100.978 1.00 93.00 197 ILE A CA 1
ATOM 1636 C C . ILE A 1 197 ? -41.849 1.504 101.685 1.00 93.00 197 ILE A C 1
ATOM 1638 O O . ILE A 1 197 ? -41.556 1.481 102.881 1.00 93.00 197 ILE A O 1
ATOM 1642 N N . LYS A 1 198 ? -41.874 2.645 100.985 1.00 93.69 198 LYS A N 1
ATOM 1643 C CA . LYS A 1 198 ? -41.601 3.967 101.577 1.00 93.69 198 LYS A CA 1
ATOM 1644 C C . LYS A 1 198 ? -42.611 4.323 102.670 1.00 93.69 198 LYS A C 1
ATOM 1646 O O . LYS A 1 198 ? -42.198 4.769 103.738 1.00 93.69 198 LYS A O 1
ATOM 1651 N N . GLN A 1 199 ? -43.901 4.056 102.451 1.00 92.50 199 GLN A N 1
ATOM 1652 C CA . GLN A 1 199 ? -44.937 4.226 103.473 1.00 92.50 199 GLN A CA 1
ATOM 1653 C C . GLN A 1 199 ? -44.667 3.348 104.704 1.00 92.50 199 GLN A C 1
ATOM 1655 O O . GLN A 1 199 ? -44.622 3.867 105.814 1.00 92.50 199 GLN A O 1
ATOM 1660 N N . LEU A 1 200 ? -44.440 2.042 104.517 1.00 91.38 200 LEU A N 1
ATOM 1661 C CA . LEU A 1 200 ? -44.191 1.105 105.620 1.00 91.38 200 LEU A CA 1
ATOM 1662 C C . LEU A 1 200 ? -42.927 1.459 106.420 1.00 91.38 200 LEU A C 1
ATOM 1664 O O . LEU A 1 200 ? -42.914 1.293 107.636 1.00 91.38 200 LEU A O 1
ATOM 1668 N N . ARG A 1 201 ? -41.881 1.989 105.770 1.00 92.31 201 ARG A N 1
ATOM 1669 C CA . ARG A 1 201 ? -40.690 2.514 106.463 1.00 92.31 201 ARG A CA 1
ATOM 1670 C C . ARG A 1 201 ? -41.018 3.741 107.315 1.00 92.31 201 ARG A C 1
ATOM 1672 O O . ARG A 1 201 ? -40.613 3.776 108.470 1.00 92.31 201 ARG A O 1
ATOM 1679 N N . GLY A 1 202 ? -41.797 4.693 106.797 1.00 91.38 202 GLY A N 1
ATOM 1680 C CA . GLY A 1 202 ? -42.255 5.852 107.575 1.00 91.38 202 GLY A CA 1
ATOM 1681 C C . GLY A 1 202 ? -43.164 5.468 108.751 1.00 91.38 202 GLY A C 1
ATOM 1682 O O . GLY A 1 202 ? -43.018 5.997 109.852 1.00 91.38 202 GLY A O 1
ATOM 1683 N N . GLU A 1 203 ? -44.061 4.497 108.553 1.00 91.31 203 GLU A N 1
ATOM 1684 C CA . GLU A 1 203 ? -44.873 3.906 109.626 1.00 91.31 203 GLU A CA 1
ATOM 1685 C C . GLU A 1 203 ? -43.978 3.257 110.699 1.00 91.31 203 GLU A C 1
ATOM 1687 O O . GLU A 1 203 ? -44.155 3.541 111.885 1.00 91.31 203 GLU A O 1
ATOM 1692 N N . MET A 1 204 ? -42.969 2.473 110.298 1.00 90.44 204 MET A N 1
ATOM 1693 C CA . MET A 1 204 ? -41.997 1.846 111.202 1.00 90.44 204 MET A CA 1
ATOM 1694 C C . MET A 1 204 ? -41.187 2.880 112.000 1.00 90.44 204 MET A C 1
ATOM 1696 O O . MET A 1 204 ? -41.157 2.799 113.226 1.00 90.44 204 MET A O 1
ATOM 1700 N N . GLU A 1 205 ? -40.610 3.891 111.342 1.00 91.69 205 GLU A N 1
ATOM 1701 C CA . GLU A 1 205 ? -39.872 4.984 111.997 1.00 91.69 205 GLU A CA 1
ATOM 1702 C C . GLU A 1 205 ? -40.756 5.747 112.999 1.00 91.69 205 GLU A C 1
ATOM 1704 O O . GLU A 1 205 ? -40.326 6.040 114.117 1.00 91.69 205 GLU A O 1
ATOM 1709 N N . SER A 1 206 ? -42.020 6.025 112.651 1.00 89.12 206 SER A N 1
ATOM 1710 C CA . SER A 1 206 ? -42.963 6.659 113.584 1.00 89.12 206 SER A CA 1
ATOM 1711 C C . SER A 1 206 ? -43.297 5.761 114.787 1.00 89.12 206 SER A C 1
ATOM 1713 O O . SER A 1 206 ? -43.426 6.249 115.913 1.00 89.12 206 SER A O 1
ATOM 1715 N N . GLY A 1 207 ? -43.373 4.442 114.576 1.00 88.50 207 GLY A N 1
ATOM 1716 C CA . GLY A 1 207 ? -43.578 3.444 115.624 1.00 88.50 207 GLY A CA 1
ATOM 1717 C C . GLY A 1 207 ? -42.388 3.341 116.580 1.00 88.50 207 GLY A C 1
ATOM 1718 O O . GLY A 1 207 ? -42.580 3.312 117.797 1.00 88.50 207 GLY A O 1
ATOM 1719 N N . GLU A 1 208 ? -41.163 3.364 116.053 1.00 89.25 208 GLU A N 1
ATOM 1720 C CA . GLU A 1 208 ? -39.926 3.407 116.841 1.00 89.25 208 GLU A CA 1
ATOM 1721 C C . GLU A 1 208 ? -39.824 4.697 117.669 1.00 89.25 208 GLU A C 1
ATOM 1723 O O . GLU A 1 208 ? -39.542 4.640 118.868 1.00 89.25 208 GLU A O 1
ATOM 1728 N N . GLN A 1 209 ? -40.146 5.857 117.083 1.00 88.75 209 GLN A N 1
ATOM 1729 C CA . GLN A 1 209 ? -40.205 7.132 117.810 1.00 88.75 209 GLN A CA 1
ATOM 1730 C C . GLN A 1 209 ? -41.253 7.105 118.935 1.00 88.75 209 GLN A C 1
ATOM 1732 O O . GLN A 1 209 ? -40.972 7.537 120.058 1.00 88.75 209 GLN A O 1
ATOM 1737 N N . ALA A 1 210 ? -42.444 6.554 118.677 1.00 87.06 210 ALA A N 1
ATOM 1738 C CA . ALA A 1 210 ? -43.490 6.399 119.687 1.00 87.06 210 ALA A CA 1
ATOM 1739 C C . ALA A 1 210 ? -43.086 5.423 120.809 1.00 87.06 210 ALA A C 1
ATOM 1741 O O . ALA A 1 210 ? -43.383 5.672 121.984 1.00 87.06 210 ALA A O 1
ATOM 1742 N N . LEU A 1 211 ? -42.377 4.339 120.478 1.00 88.50 211 LEU A N 1
ATOM 1743 C CA . LEU A 1 211 ? -41.828 3.392 121.449 1.00 88.50 211 LEU A CA 1
ATOM 1744 C C . LEU A 1 211 ? -40.759 4.056 122.328 1.00 88.50 211 LEU A C 1
ATOM 1746 O O . LEU A 1 211 ? -40.848 3.970 123.553 1.00 88.50 211 LEU A O 1
ATOM 1750 N N . ALA A 1 212 ? -39.805 4.773 121.729 1.00 86.38 212 ALA A N 1
ATOM 1751 C CA . ALA A 1 212 ? -38.762 5.503 122.448 1.00 86.38 212 ALA A CA 1
ATOM 1752 C C . ALA A 1 212 ? -39.350 6.582 123.379 1.00 86.38 212 ALA A C 1
ATOM 1754 O O . ALA A 1 212 ? -38.929 6.717 124.531 1.00 86.38 212 ALA A O 1
ATOM 1755 N N . ALA A 1 213 ? -40.383 7.305 122.930 1.00 85.12 213 ALA A N 1
ATOM 1756 C CA . ALA A 1 213 ? -41.108 8.264 123.763 1.00 85.12 213 ALA A CA 1
ATOM 1757 C C . ALA A 1 213 ? -41.778 7.587 124.975 1.00 85.12 213 ALA A C 1
ATOM 1759 O O . ALA A 1 213 ? -41.631 8.062 126.104 1.00 85.12 213 ALA A O 1
ATOM 1760 N N . ARG A 1 214 ? -42.454 6.444 124.776 1.00 84.19 214 ARG A N 1
ATOM 1761 C CA . ARG A 1 214 ? -43.056 5.659 125.872 1.00 84.19 214 ARG A CA 1
ATOM 1762 C C . ARG A 1 214 ? -42.007 5.114 126.844 1.00 84.19 214 ARG A C 1
ATOM 1764 O O . ARG A 1 214 ? -42.210 5.207 128.052 1.00 84.19 214 ARG A O 1
ATOM 1771 N N . GLN A 1 215 ? -40.878 4.608 126.347 1.00 85.00 215 GLN A N 1
ATOM 1772 C CA . GLN A 1 215 ? -39.760 4.150 127.181 1.00 85.00 215 GLN A CA 1
ATOM 1773 C C . GLN A 1 215 ? -39.186 5.287 128.040 1.00 85.00 215 GLN A C 1
ATOM 1775 O O . GLN A 1 215 ? -38.941 5.089 129.229 1.00 85.00 215 GLN A O 1
ATOM 1780 N N . LYS A 1 216 ? -39.047 6.497 127.482 1.00 82.94 216 LYS A N 1
ATOM 1781 C CA . LYS A 1 216 ? -38.591 7.684 128.222 1.00 82.94 216 LYS A CA 1
ATOM 1782 C C . LYS A 1 216 ? -39.561 8.085 129.342 1.00 82.94 216 LYS A C 1
ATOM 1784 O O . LYS A 1 216 ? -39.117 8.401 130.445 1.00 82.94 216 LYS A O 1
ATOM 1789 N N . VAL A 1 217 ? -40.873 8.033 129.091 1.00 82.00 217 VAL A N 1
ATOM 1790 C CA . VAL A 1 217 ? -41.905 8.270 130.123 1.00 82.00 217 VAL A CA 1
ATOM 1791 C C . VAL A 1 217 ? -41.846 7.200 131.217 1.00 82.00 217 VAL A C 1
ATOM 1793 O O . VAL A 1 217 ? -41.852 7.536 132.400 1.00 82.00 217 VAL A O 1
ATOM 1796 N N . PHE A 1 218 ? -41.720 5.924 130.839 1.00 82.62 218 PHE A N 1
ATOM 1797 C CA . PHE A 1 218 ? -41.595 4.810 131.782 1.00 82.62 218 PHE A CA 1
ATOM 1798 C C . PHE A 1 218 ? -40.364 4.950 132.693 1.00 82.62 218 PHE A C 1
ATOM 1800 O O . PHE A 1 218 ? -40.487 4.828 133.909 1.00 82.62 218 PHE A O 1
ATOM 1807 N N . GLN A 1 219 ? -39.196 5.288 132.134 1.00 79.06 219 GLN A N 1
ATOM 1808 C CA . GLN A 1 219 ? -37.982 5.555 132.916 1.00 79.06 219 GLN A CA 1
ATOM 1809 C C . GLN A 1 219 ? -38.163 6.736 133.886 1.00 79.06 219 GLN A C 1
ATOM 1811 O O . GLN A 1 219 ? -37.713 6.663 135.028 1.00 79.06 219 GLN A O 1
ATOM 1816 N N . GLY A 1 220 ? -38.862 7.799 133.469 1.00 79.50 220 GLY A N 1
ATOM 1817 C CA . GLY A 1 220 ? -39.193 8.933 134.338 1.00 79.50 220 GLY A CA 1
ATOM 1818 C C . GLY A 1 220 ? -40.044 8.535 135.549 1.00 79.50 220 GLY A C 1
ATOM 1819 O O . GLY A 1 220 ? -39.691 8.866 136.681 1.00 79.50 220 GLY A O 1
ATOM 1820 N N . LEU A 1 221 ? -41.116 7.770 135.320 1.00 75.25 221 LEU A N 1
ATOM 1821 C CA . LEU A 1 221 ? -41.993 7.255 136.381 1.00 75.25 221 LEU A CA 1
ATOM 1822 C C . LEU A 1 221 ? -41.255 6.290 137.323 1.00 75.25 221 LEU A C 1
ATOM 1824 O O . LEU A 1 221 ? -41.386 6.395 138.541 1.00 75.25 221 LEU A O 1
ATOM 1828 N N . ASN A 1 222 ? -40.427 5.394 136.779 1.00 76.56 222 ASN A N 1
ATOM 1829 C CA . ASN A 1 222 ? -39.623 4.463 137.572 1.00 76.56 222 ASN A CA 1
ATOM 1830 C C . ASN A 1 222 ? -38.634 5.199 138.495 1.00 76.56 222 ASN A C 1
ATOM 1832 O O . ASN A 1 222 ? -38.488 4.849 139.665 1.00 76.56 222 ASN A O 1
ATOM 1836 N N . ASN A 1 223 ? -38.000 6.267 138.002 1.00 76.75 223 ASN A N 1
ATOM 1837 C CA . ASN A 1 223 ? -37.087 7.083 138.803 1.00 76.75 223 ASN A CA 1
ATOM 1838 C C . ASN A 1 223 ? -37.820 7.872 139.907 1.00 76.75 223 ASN A C 1
ATOM 1840 O O . ASN A 1 223 ? -37.278 8.029 141.000 1.00 76.75 223 ASN A O 1
ATOM 1844 N N . GLN A 1 224 ? -39.057 8.326 139.664 1.00 73.31 224 GLN A N 1
ATOM 1845 C CA . GLN A 1 224 ? -39.897 8.934 140.708 1.00 73.31 224 GLN A CA 1
ATOM 1846 C C . GLN A 1 224 ? -40.289 7.928 141.799 1.00 73.31 224 GLN A C 1
ATOM 1848 O O . GLN A 1 224 ? -40.273 8.278 142.979 1.00 73.31 224 GLN A O 1
ATOM 1853 N N . LEU A 1 225 ? -40.590 6.680 141.428 1.00 72.81 225 LEU A N 1
ATOM 1854 C CA . LEU A 1 225 ? -40.918 5.612 142.376 1.00 72.81 225 LEU A CA 1
ATOM 1855 C C . LEU A 1 225 ? -39.724 5.303 143.297 1.00 72.81 225 LEU A C 1
ATOM 1857 O O . LEU A 1 225 ? -39.869 5.340 144.517 1.00 72.81 225 LEU A O 1
ATOM 1861 N N . MET A 1 226 ? -38.525 5.133 142.728 1.00 67.31 226 MET A N 1
ATOM 1862 C CA . MET A 1 226 ? -37.280 4.949 143.494 1.00 67.31 226 MET A CA 1
ATOM 1863 C C . MET A 1 226 ? -36.992 6.119 144.457 1.00 67.31 226 MET A C 1
ATOM 1865 O O . MET A 1 226 ? -36.527 5.905 145.577 1.00 67.31 226 MET A O 1
ATOM 1869 N N . ALA A 1 227 ? -37.292 7.361 144.057 1.00 68.12 227 ALA A N 1
ATOM 1870 C CA . ALA A 1 227 ? -37.124 8.533 144.918 1.00 68.12 227 ALA A CA 1
ATOM 1871 C C . ALA A 1 227 ? -38.117 8.555 146.100 1.00 68.12 227 ALA A C 1
ATOM 1873 O O . ALA A 1 227 ? -37.742 8.932 147.211 1.00 68.12 227 ALA A O 1
ATOM 1874 N N . LEU A 1 228 ? -39.365 8.123 145.890 1.00 59.72 228 LEU A N 1
ATOM 1875 C CA . LEU A 1 228 ? -40.386 8.045 146.943 1.00 59.72 228 LEU A CA 1
ATOM 1876 C C . LEU A 1 228 ? -40.084 6.942 147.973 1.00 59.72 228 LEU A C 1
ATOM 1878 O O . LEU A 1 228 ? -40.259 7.161 149.173 1.00 59.72 228 LEU A O 1
ATOM 1882 N N . GLU A 1 229 ? -39.569 5.791 147.535 1.00 59.81 229 GLU A N 1
ATOM 1883 C CA . GLU A 1 229 ? -39.141 4.711 148.439 1.00 59.81 229 GLU A CA 1
ATOM 1884 C C . GLU A 1 229 ? -37.961 5.122 149.337 1.00 59.81 229 GLU A C 1
ATOM 1886 O O . GLU A 1 229 ? -37.913 4.745 150.513 1.00 59.81 229 GLU A O 1
ATOM 1891 N N . ALA A 1 230 ? -37.033 5.933 148.816 1.00 57.66 230 ALA A N 1
ATOM 1892 C CA . ALA A 1 230 ? -35.902 6.455 149.581 1.00 57.66 230 ALA A CA 1
ATOM 1893 C C . ALA A 1 230 ? -36.339 7.403 150.714 1.00 57.66 230 ALA A C 1
ATOM 1895 O O . ALA A 1 230 ? -35.794 7.334 151.816 1.00 57.66 230 ALA A O 1
ATOM 1896 N N . VAL A 1 231 ? -37.351 8.247 150.476 1.00 56.53 231 VAL A N 1
ATOM 1897 C CA . VAL A 1 231 ? -37.895 9.168 151.493 1.00 56.53 231 VAL A CA 1
ATOM 1898 C C . VAL A 1 231 ? -38.640 8.410 152.597 1.00 56.53 231 VAL A C 1
ATOM 1900 O O . VAL A 1 231 ? -38.508 8.754 153.769 1.00 56.53 231 VAL A O 1
ATOM 1903 N N . ASN A 1 232 ? -39.376 7.348 152.256 1.00 52.50 232 ASN A N 1
ATOM 1904 C CA . ASN A 1 232 ? -40.154 6.583 153.237 1.00 52.50 232 ASN A CA 1
ATOM 1905 C C . ASN A 1 232 ? -39.250 5.836 154.246 1.00 52.50 232 ASN A C 1
ATOM 1907 O O . ASN A 1 232 ? -39.498 5.857 155.451 1.00 52.50 232 ASN A O 1
ATOM 1911 N N . LYS A 1 233 ? -38.121 5.277 153.783 1.00 54.09 233 LYS A N 1
ATOM 1912 C CA . LYS A 1 233 ? -37.133 4.600 154.650 1.00 54.09 233 LYS A CA 1
ATOM 1913 C C . LYS A 1 233 ? -36.408 5.519 155.644 1.00 54.09 233 LYS A C 1
ATOM 1915 O O . LYS A 1 233 ? -35.812 5.008 156.589 1.00 54.09 233 LYS A O 1
ATOM 1920 N N . ALA A 1 234 ? -36.456 6.841 155.470 1.00 50.28 234 ALA A N 1
ATOM 1921 C CA . ALA A 1 234 ? -35.795 7.793 156.365 1.00 50.28 234 ALA A CA 1
ATOM 1922 C C . ALA A 1 234 ? -36.626 8.177 157.610 1.00 50.28 234 ALA A C 1
ATOM 1924 O O . ALA A 1 234 ? -36.081 8.780 158.530 1.00 50.28 234 ALA A O 1
ATOM 1925 N N . ALA A 1 235 ? -37.924 7.848 157.658 1.00 47.06 235 ALA A N 1
ATOM 1926 C CA . ALA A 1 235 ? -38.860 8.394 158.650 1.00 47.06 235 ALA A CA 1
ATOM 1927 C C . ALA A 1 235 ? -39.181 7.477 159.856 1.00 47.06 235 ALA A C 1
ATOM 1929 O O . ALA A 1 235 ? -39.956 7.875 160.721 1.00 47.06 235 ALA A O 1
ATOM 1930 N N . LEU A 1 236 ? -38.630 6.258 159.915 1.00 45.75 236 LEU A N 1
ATOM 1931 C CA . LEU A 1 236 ? -39.134 5.166 160.774 1.00 45.75 236 LEU A CA 1
ATOM 1932 C C . LEU A 1 236 ? -38.175 4.677 161.886 1.00 45.75 236 LEU A C 1
ATOM 1934 O O . LEU A 1 236 ? -38.340 3.557 162.359 1.00 45.75 236 LEU A O 1
ATOM 1938 N N . ASN A 1 237 ? -37.173 5.460 162.316 1.00 37.06 237 ASN A N 1
ATOM 1939 C CA . ASN A 1 237 ? -36.210 5.007 163.342 1.00 37.06 237 ASN A CA 1
ATOM 1940 C C . ASN A 1 237 ? -35.866 6.057 164.424 1.00 37.06 237 ASN A C 1
ATOM 1942 O O . ASN A 1 237 ? -34.872 6.779 164.324 1.00 37.06 237 ASN A O 1
ATOM 1946 N N . THR A 1 238 ? -36.685 6.065 165.485 1.00 34.06 238 THR A N 1
ATOM 1947 C CA . THR A 1 238 ? -36.562 6.808 166.763 1.00 34.06 238 THR A CA 1
ATOM 1948 C C . THR A 1 238 ? -37.570 6.200 167.773 1.00 34.06 238 THR A C 1
ATOM 1950 O O . THR A 1 238 ? -38.578 5.662 167.331 1.00 34.06 238 THR A O 1
ATOM 1953 N N . SER A 1 239 ? -37.407 6.179 169.108 1.00 38.19 239 SER A N 1
ATOM 1954 C CA . SER A 1 239 ? -36.397 6.756 170.021 1.00 38.19 239 SER A CA 1
ATOM 1955 C C . SER A 1 239 ? -36.136 5.857 171.258 1.00 38.19 239 SER A C 1
ATOM 1957 O O . SER A 1 239 ? -36.952 5.010 171.590 1.00 38.19 239 SER A O 1
ATOM 1959 N N . SER A 1 240 ? -35.030 6.125 171.971 1.00 45.03 240 SER A N 1
ATOM 1960 C CA . SER A 1 240 ? -34.811 6.021 173.443 1.00 45.03 240 SER A CA 1
ATOM 1961 C C . SER A 1 240 ? -35.320 4.820 174.279 1.00 45.03 240 SER A C 1
ATOM 1963 O O . SER A 1 240 ? -36.514 4.582 174.416 1.00 45.03 240 SER A O 1
ATOM 1965 N N . SER A 1 241 ? -34.395 4.176 175.011 1.00 51.81 241 SER A N 1
ATOM 1966 C CA . SER A 1 241 ? -34.609 2.919 175.756 1.00 51.81 241 SER A CA 1
ATOM 1967 C C . SER A 1 241 ? -34.627 2.986 177.299 1.00 51.81 241 SER A C 1
ATOM 1969 O O . SER A 1 241 ? -34.857 1.955 177.923 1.00 51.81 241 SER A O 1
ATOM 1971 N N . SER A 1 242 ? -34.394 4.133 177.951 1.00 53.16 242 SER A N 1
ATOM 1972 C CA . SER A 1 242 ? -34.248 4.194 179.427 1.00 53.16 242 SER A CA 1
ATOM 1973 C C . SER A 1 242 ? -35.563 4.170 180.223 1.00 53.16 242 SER A C 1
ATOM 1975 O O . SER A 1 242 ? -35.557 3.855 181.411 1.00 53.16 242 SER A O 1
ATOM 1977 N N . PHE A 1 243 ? -36.695 4.488 179.591 1.00 53.31 243 PHE A N 1
ATOM 1978 C CA . PHE A 1 243 ? -38.003 4.600 180.254 1.00 53.31 243 PHE A CA 1
ATOM 1979 C C . PHE A 1 243 ? -38.607 3.236 180.652 1.00 53.31 243 PHE A C 1
ATOM 1981 O O . PHE A 1 243 ? -39.356 3.142 181.625 1.00 53.31 243 PHE A O 1
ATOM 1988 N N . SER A 1 244 ? -38.246 2.158 179.947 1.00 55.66 244 SER A N 1
ATOM 1989 C CA . SER A 1 244 ? -38.804 0.814 180.171 1.00 55.66 244 SER A CA 1
ATOM 1990 C C . SER A 1 244 ? -38.376 0.163 181.495 1.00 55.66 244 SER A C 1
ATOM 1992 O O . SER A 1 244 ? -39.127 -0.640 182.051 1.00 55.66 244 SER A O 1
ATOM 1994 N N . ASP A 1 245 ? -37.203 0.507 182.034 1.00 57.59 245 ASP A N 1
ATOM 1995 C CA . ASP A 1 245 ? -36.650 -0.173 183.217 1.00 57.59 245 ASP A CA 1
ATOM 1996 C C . ASP A 1 245 ? -37.290 0.282 184.539 1.00 57.59 245 ASP A C 1
ATOM 1998 O O . ASP A 1 245 ? -37.447 -0.527 185.457 1.00 57.59 245 ASP A O 1
ATOM 2002 N N . TRP A 1 246 ? -37.718 1.546 184.642 1.00 59.16 246 TRP A N 1
ATOM 2003 C CA . TRP A 1 246 ? -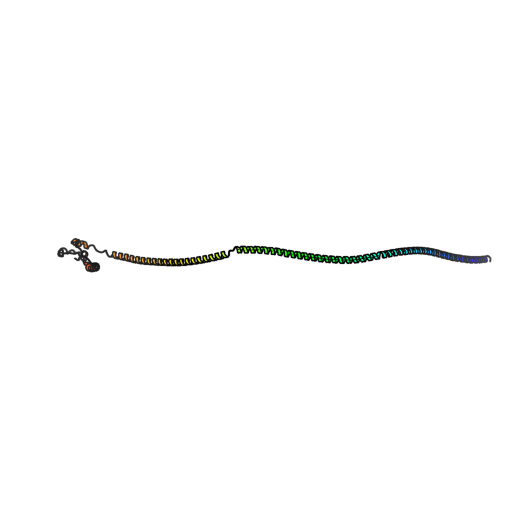38.492 2.031 185.798 1.00 59.16 246 TRP A CA 1
ATOM 2004 C C . TRP A 1 246 ? -39.902 1.417 185.805 1.00 59.16 246 TRP A C 1
ATOM 2006 O O . TRP A 1 246 ? -40.376 0.944 186.839 1.00 59.16 246 TRP A O 1
ATOM 2016 N N . LEU A 1 247 ? -40.519 1.317 184.622 1.00 57.03 247 LEU A N 1
ATOM 2017 C CA . LEU A 1 247 ? -41.847 0.734 184.405 1.00 57.03 247 LEU A CA 1
ATOM 2018 C C . LEU A 1 247 ? -41.951 -0.743 184.829 1.00 57.03 247 LEU A C 1
ATOM 2020 O O . LEU A 1 247 ? -42.978 -1.159 185.367 1.00 57.03 247 LEU A O 1
ATOM 2024 N N . ASN A 1 248 ? -40.875 -1.520 184.666 1.00 59.53 248 ASN A N 1
ATOM 2025 C CA . ASN A 1 248 ? -40.805 -2.900 185.159 1.00 59.53 248 ASN A CA 1
ATOM 2026 C C . ASN A 1 248 ? -40.774 -3.004 186.696 1.00 59.53 248 ASN A C 1
ATOM 2028 O O . ASN A 1 248 ? -41.320 -3.957 187.249 1.00 59.53 248 ASN A O 1
ATOM 2032 N N . ARG A 1 249 ? -40.157 -2.051 187.411 1.00 58.91 249 ARG A N 1
ATOM 2033 C CA . ARG A 1 249 ? -39.995 -2.138 188.879 1.00 58.91 249 ARG A CA 1
ATOM 2034 C C . ARG A 1 249 ? -41.287 -1.895 189.657 1.00 58.91 249 ARG A C 1
ATOM 2036 O O . ARG A 1 249 ? -41.431 -2.440 190.744 1.00 58.91 249 ARG A O 1
ATOM 2043 N N . GLN A 1 250 ? -42.212 -1.117 189.099 1.00 56.31 250 GLN A N 1
ATOM 2044 C CA . GLN A 1 250 ? -43.524 -0.835 189.699 1.00 56.31 250 GLN A CA 1
ATOM 2045 C C . GLN A 1 250 ? -44.617 -1.835 189.267 1.00 56.31 250 GLN A C 1
ATOM 2047 O O . GLN A 1 250 ? -45.792 -1.620 189.545 1.00 56.31 250 GLN A O 1
ATOM 2052 N N . GLY A 1 251 ? -44.265 -2.913 188.551 1.00 56.00 251 GLY A N 1
ATOM 2053 C CA . GLY A 1 251 ? -45.223 -3.925 188.076 1.00 56.00 251 GLY A CA 1
ATOM 2054 C C . GLY A 1 251 ? -46.188 -3.449 186.978 1.00 56.00 251 GLY A C 1
ATOM 2055 O O . GLY A 1 251 ? -47.096 -4.184 186.606 1.00 56.00 251 GLY A O 1
ATOM 2056 N N . LEU A 1 252 ? -45.992 -2.240 186.444 1.00 59.53 252 LEU A N 1
ATOM 2057 C CA . LEU A 1 252 ? -46.885 -1.588 185.478 1.00 59.53 252 LEU A CA 1
ATOM 2058 C C . LEU A 1 252 ? -46.604 -1.967 184.011 1.00 59.53 252 LEU A C 1
ATOM 2060 O O . LEU A 1 252 ? -47.346 -1.563 183.121 1.00 59.53 252 LEU A O 1
ATOM 2064 N N . SER A 1 253 ? -45.561 -2.753 183.737 1.00 56.88 253 SER A N 1
ATOM 2065 C CA . SER A 1 253 ? -45.179 -3.168 182.379 1.00 56.88 253 SER A CA 1
ATOM 2066 C C . SER A 1 253 ? -46.116 -4.193 181.723 1.00 56.88 253 SER A C 1
ATOM 2068 O O . SER A 1 253 ? -45.980 -4.447 180.528 1.00 56.88 253 SER A O 1
ATOM 2070 N N . SER A 1 254 ? -47.055 -4.779 182.474 1.00 56.44 254 SER A N 1
ATOM 2071 C CA . SER A 1 254 ? -47.985 -5.816 182.000 1.00 56.44 254 SER A CA 1
ATOM 2072 C C . SER A 1 254 ? -49.418 -5.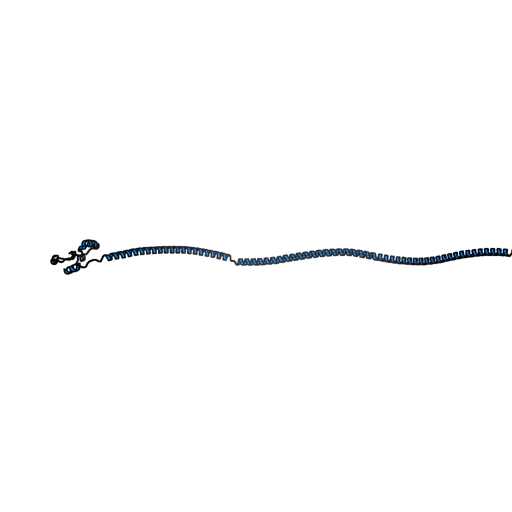332 181.731 1.00 56.44 254 SER A C 1
ATOM 2074 O O . SER A 1 254 ? -50.250 -6.144 181.328 1.00 56.44 254 SER A O 1
ATOM 2076 N N . LYS A 1 255 ? -49.723 -4.040 181.930 1.00 58.72 255 LYS A N 1
ATOM 2077 C CA . LYS A 1 255 ? -51.036 -3.451 181.602 1.00 58.72 255 LYS A CA 1
ATOM 2078 C C . LYS A 1 255 ? -51.054 -2.903 180.158 1.00 58.72 255 LYS A C 1
ATOM 2080 O O . LYS A 1 255 ? -50.021 -2.411 179.693 1.00 58.72 255 LYS A O 1
ATOM 2085 N N . PRO A 1 256 ? -52.182 -3.008 179.425 1.00 62.47 256 PRO A N 1
ATOM 2086 C CA . PRO A 1 256 ? -52.266 -2.588 178.026 1.00 62.47 256 PRO A CA 1
ATOM 2087 C C . PRO A 1 256 ? -52.115 -1.068 177.864 1.00 62.47 256 PRO A C 1
ATOM 2089 O O . PRO A 1 256 ? -52.434 -0.284 178.762 1.00 62.47 256 PRO A O 1
ATOM 2092 N N . ARG A 1 257 ? -51.622 -0.650 176.691 1.00 64.00 257 ARG A N 1
ATOM 2093 C CA . ARG A 1 257 ? -51.530 0.768 176.304 1.00 64.00 257 ARG A CA 1
ATOM 2094 C C . ARG A 1 257 ? -52.744 1.185 175.485 1.00 64.00 257 ARG A C 1
ATOM 2096 O O . ARG A 1 257 ? -53.214 0.405 174.660 1.00 64.00 257 ARG A O 1
ATOM 2103 N N . LEU A 1 258 ? -53.161 2.444 175.614 1.00 64.81 258 LEU A N 1
ATOM 2104 C CA . LEU A 1 258 ? -54.356 2.985 174.954 1.00 64.81 258 LEU A CA 1
ATOM 2105 C C . LEU A 1 258 ? -54.371 2.764 173.425 1.00 64.81 258 LEU A C 1
ATOM 2107 O O . LEU A 1 258 ? -55.410 2.452 172.851 1.00 64.81 258 LEU A O 1
ATOM 2111 N N . ALA A 1 259 ? -53.214 2.852 172.758 1.00 62.47 259 ALA A N 1
ATOM 2112 C CA . ALA A 1 259 ? -53.084 2.584 171.320 1.00 62.47 259 ALA A CA 1
ATOM 2113 C C . ALA A 1 259 ? -53.383 1.130 170.885 1.00 62.47 259 ALA A C 1
ATOM 2115 O O . ALA A 1 259 ? -53.441 0.871 169.686 1.00 62.47 259 ALA A O 1
ATOM 2116 N N . GLN A 1 260 ? -53.537 0.182 171.817 1.00 61.25 260 GLN A N 1
ATOM 2117 C CA . GLN A 1 260 ? -53.832 -1.230 171.528 1.00 61.25 260 GLN A CA 1
ATOM 2118 C C . GLN A 1 260 ? -55.321 -1.589 171.681 1.00 61.25 260 GLN A C 1
ATOM 2120 O O . GLN A 1 260 ? -55.725 -2.636 171.186 1.00 61.25 260 GLN A O 1
ATOM 2125 N N . GLU A 1 261 ? -56.136 -0.727 172.303 1.00 57.97 261 GLU A N 1
ATOM 2126 C CA . GLU A 1 261 ? -57.601 -0.895 172.414 1.00 57.97 261 GLU A CA 1
ATOM 2127 C C . GLU A 1 261 ? -58.396 0.047 171.483 1.00 57.97 261 GLU A C 1
ATOM 2129 O O . GLU A 1 261 ? -59.624 0.005 171.437 1.00 57.97 261 GLU A O 1
ATOM 2134 N N . LEU A 1 262 ? -57.708 0.899 170.716 1.00 62.03 262 LEU A N 1
ATOM 2135 C CA . LEU A 1 262 ? -58.311 1.859 169.787 1.00 62.03 262 LEU A CA 1
ATOM 2136 C C . LEU A 1 262 ? -58.539 1.247 168.393 1.00 62.03 262 LEU A C 1
ATOM 2138 O O . LEU A 1 262 ? -57.658 1.287 167.534 1.00 62.03 262 LEU A O 1
ATOM 2142 N N . GLU A 1 263 ? -59.750 0.749 168.134 1.00 62.47 263 GLU A N 1
ATOM 2143 C CA . GLU A 1 263 ? -60.225 0.530 166.761 1.00 62.47 263 GLU A CA 1
ATOM 2144 C C . GLU A 1 263 ? -60.638 1.871 166.127 1.00 62.47 263 GLU A C 1
ATOM 2146 O O . GLU A 1 263 ? -61.452 2.615 166.677 1.00 62.47 263 GLU A O 1
ATOM 2151 N N . VAL A 1 264 ? -60.062 2.197 164.964 1.00 63.31 264 VAL A N 1
ATOM 2152 C CA . VAL A 1 264 ? -60.309 3.453 164.235 1.00 63.31 264 VAL A CA 1
ATOM 2153 C C . VAL A 1 264 ? -60.806 3.140 162.827 1.00 63.31 264 VAL A C 1
ATOM 2155 O O . VAL A 1 264 ? -60.220 2.328 162.114 1.00 63.31 264 VAL A O 1
ATOM 2158 N N . GLU A 1 265 ? -61.889 3.802 162.422 1.00 57.72 265 GLU A N 1
ATOM 2159 C CA . GLU A 1 265 ? -62.523 3.605 161.118 1.00 57.72 265 GLU A CA 1
ATOM 2160 C C . GLU A 1 265 ? -61.699 4.239 159.976 1.00 57.72 265 GLU A C 1
ATOM 2162 O O . GLU A 1 265 ? -61.098 5.309 160.131 1.00 57.72 265 GLU A O 1
ATOM 2167 N N . ALA A 1 266 ? -61.660 3.571 158.819 1.00 58.06 266 ALA A N 1
ATOM 2168 C CA . ALA A 1 266 ? -60.732 3.899 157.737 1.00 58.06 266 ALA A CA 1
ATOM 2169 C C . ALA A 1 266 ? -60.935 5.321 157.172 1.00 58.06 266 ALA A C 1
ATOM 2171 O O . ALA A 1 266 ? -62.048 5.726 156.835 1.00 58.06 266 ALA A O 1
ATOM 2172 N N . GLY A 1 267 ? -59.838 6.067 157.023 1.00 75.00 267 GLY A N 1
ATOM 2173 C CA . GLY A 1 267 ? -59.807 7.461 156.566 1.00 75.00 267 GLY A CA 1
ATOM 2174 C C . GLY A 1 267 ? -59.736 8.515 157.682 1.00 75.00 267 GLY A C 1
ATOM 2175 O O . GLY A 1 267 ? -59.445 9.679 157.390 1.00 75.00 267 GLY A O 1
ATOM 2176 N N . TRP A 1 268 ? -59.956 8.139 158.948 1.00 71.44 268 TRP A N 1
ATOM 2177 C CA . TRP A 1 268 ? -59.861 9.044 160.108 1.00 71.44 268 TRP A CA 1
ATOM 2178 C C . TRP A 1 268 ? -58.533 8.950 160.875 1.00 71.44 268 TRP A C 1
ATOM 2180 O O . TRP A 1 268 ? -58.288 9.747 161.786 1.00 71.44 268 TRP A O 1
ATOM 2190 N N . GLU A 1 269 ? -57.638 8.037 160.492 1.00 74.81 269 GLU A N 1
ATOM 2191 C CA . GLU A 1 269 ? -56.407 7.689 161.218 1.00 74.81 269 GLU A CA 1
ATOM 2192 C C . GLU A 1 269 ? -55.538 8.927 161.471 1.00 74.81 269 GLU A C 1
ATOM 2194 O O . GLU A 1 269 ? -55.027 9.146 162.570 1.00 74.81 269 GLU A O 1
ATOM 2199 N N . LYS A 1 270 ? -55.431 9.794 160.458 1.00 66.12 270 LYS A N 1
ATOM 2200 C CA . LYS A 1 270 ? -54.603 11.004 160.503 1.00 66.12 270 LYS A CA 1
ATOM 2201 C C . LYS A 1 270 ? -55.168 12.097 161.416 1.00 66.12 270 LYS A C 1
ATOM 2203 O O . LYS A 1 270 ? -54.402 12.907 161.927 1.00 66.12 270 LYS A O 1
ATOM 2208 N N . ALA A 1 271 ? -56.484 12.126 161.636 1.00 68.56 271 ALA A N 1
ATOM 2209 C CA . ALA A 1 271 ? -57.116 13.053 162.574 1.00 68.56 271 ALA A CA 1
ATOM 2210 C C . ALA A 1 271 ? -56.959 12.556 164.019 1.00 68.56 271 ALA A C 1
ATOM 2212 O O . ALA A 1 271 ? -56.538 13.317 164.891 1.00 68.56 271 ALA A O 1
ATOM 2213 N N . VAL A 1 272 ? -57.211 11.263 164.255 1.00 66.06 272 VAL A N 1
ATOM 2214 C CA . VAL A 1 272 ? -57.058 10.627 165.574 1.00 66.06 272 VAL A CA 1
ATOM 2215 C C . VAL A 1 272 ? -55.605 10.698 166.055 1.00 66.06 272 VAL A C 1
ATOM 2217 O O . VAL A 1 272 ? -55.358 11.081 167.199 1.00 66.06 272 VAL A O 1
ATOM 2220 N N . GLN A 1 273 ? -54.633 10.439 165.170 1.00 70.56 273 GLN A N 1
ATOM 2221 C CA . GLN A 1 273 ? -53.204 10.533 165.489 1.00 70.56 273 GLN A CA 1
ATOM 2222 C C . GLN A 1 273 ? -52.775 11.943 165.923 1.00 70.56 273 GLN A C 1
ATOM 2224 O O . GLN A 1 273 ? -51.931 12.068 166.807 1.00 70.56 273 GLN A O 1
ATOM 2229 N N . VAL A 1 274 ? -53.338 13.001 165.325 1.00 71.31 274 VAL A N 1
ATOM 2230 C CA . VAL A 1 274 ? -52.998 14.397 165.662 1.00 71.31 274 VAL A CA 1
ATOM 2231 C C . VAL A 1 274 ? -53.610 14.825 166.998 1.00 71.31 274 VAL A C 1
ATOM 2233 O O . VAL A 1 274 ? -52.966 15.556 167.747 1.00 71.31 274 VAL A O 1
ATOM 2236 N N . VAL A 1 275 ? -54.821 14.361 167.325 1.00 68.12 275 VAL A N 1
ATOM 2237 C CA . VAL A 1 275 ? -55.508 14.719 168.580 1.00 68.12 275 VAL A CA 1
ATOM 2238 C C . VAL A 1 275 ? -54.968 13.932 169.777 1.00 68.12 275 VAL A C 1
ATOM 2240 O O . VAL A 1 275 ? -54.705 14.520 170.822 1.00 68.12 275 VAL A O 1
ATOM 2243 N N . LEU A 1 276 ? -54.776 12.616 169.638 1.00 63.03 276 LEU A N 1
ATOM 2244 C CA . LEU A 1 276 ? -54.395 11.733 170.750 1.00 63.03 276 LEU A CA 1
ATOM 2245 C C . LEU A 1 276 ? -52.883 11.500 170.877 1.00 63.03 276 LEU A C 1
ATOM 2247 O O . LEU A 1 276 ? -52.473 10.715 171.726 1.00 63.03 276 LEU A O 1
ATOM 2251 N N . HIS A 1 277 ? -52.044 12.175 170.079 1.00 66.12 277 HIS A N 1
ATOM 2252 C CA . HIS A 1 277 ? -50.608 11.884 169.936 1.00 66.12 277 HIS A CA 1
ATOM 2253 C C . HIS A 1 277 ? -49.871 11.601 171.257 1.00 66.12 277 HIS A C 1
ATOM 2255 O O . HI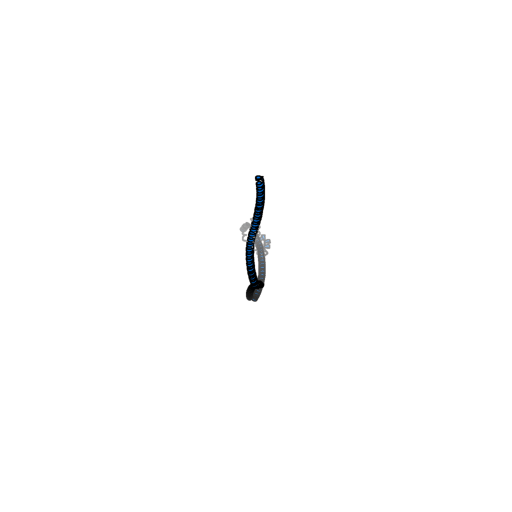S A 1 277 ? -49.141 10.621 171.363 1.00 66.12 277 HIS A O 1
ATOM 2261 N N . ARG A 1 278 ? -50.098 12.441 172.275 1.00 61.53 278 ARG A N 1
ATOM 2262 C CA . ARG A 1 278 ? -49.423 12.377 173.583 1.00 61.53 278 ARG A CA 1
ATOM 2263 C C . ARG A 1 278 ? -50.085 11.421 174.590 1.00 61.53 278 ARG A C 1
ATOM 2265 O O . ARG A 1 278 ? -49.498 11.139 175.625 1.00 61.53 278 ARG A O 1
ATOM 2272 N N . SER A 1 279 ? -51.292 10.940 174.289 1.00 59.38 279 SER A N 1
ATOM 2273 C CA . SER A 1 279 ? -52.089 10.020 175.117 1.00 59.38 279 SER A CA 1
ATOM 2274 C C . SER A 1 279 ? -52.101 8.587 174.577 1.00 59.38 279 SER A C 1
ATOM 2276 O O . SER A 1 279 ? -52.439 7.669 175.312 1.00 59.38 279 SER A O 1
ATOM 2278 N N . LEU A 1 280 ? -51.698 8.362 173.321 1.00 61.91 280 LEU A N 1
ATOM 2279 C CA . LEU A 1 280 ? -51.593 7.023 172.720 1.00 61.91 280 LEU A CA 1
ATOM 2280 C C . LEU A 1 280 ? -50.593 6.105 173.453 1.00 61.91 280 LEU A C 1
ATOM 2282 O O . LEU A 1 280 ? -50.740 4.884 173.413 1.00 61.91 280 LEU A O 1
ATOM 2286 N N . GLU A 1 281 ? -49.606 6.677 174.148 1.00 59.34 281 GLU A N 1
ATOM 2287 C CA . GLU A 1 281 ? -48.643 5.931 174.970 1.00 59.34 281 GLU A CA 1
ATOM 2288 C C . GLU A 1 281 ? -49.083 5.726 176.433 1.00 59.34 281 GLU A C 1
ATOM 2290 O O . GLU A 1 281 ? -48.356 5.078 177.187 1.00 59.34 281 GLU A O 1
ATOM 2295 N N . ALA A 1 282 ? -50.258 6.234 176.834 1.00 61.38 282 ALA A N 1
ATOM 2296 C CA . ALA A 1 282 ? -50.781 6.080 178.192 1.00 61.38 282 ALA A CA 1
ATOM 2297 C C . ALA A 1 282 ? -51.102 4.612 178.530 1.00 61.38 282 ALA A C 1
ATOM 2299 O O . ALA A 1 282 ? -51.458 3.814 177.655 1.00 61.38 282 ALA A O 1
ATOM 2300 N N . ILE A 1 283 ? -50.967 4.266 179.813 1.00 64.75 283 ILE A N 1
ATOM 2301 C CA . ILE A 1 283 ? -51.145 2.905 180.342 1.00 64.75 283 ILE A CA 1
ATOM 2302 C C . ILE A 1 283 ? -52.442 2.856 181.142 1.00 64.75 283 ILE A C 1
ATOM 2304 O O . ILE A 1 283 ? -52.563 3.521 182.169 1.00 64.75 283 ILE A O 1
ATOM 2308 N N . CYS A 1 284 ? -53.391 2.041 180.691 1.00 65.69 284 CYS A N 1
ATOM 2309 C CA . CYS A 1 284 ? -54.720 1.983 181.285 1.00 65.69 284 CYS A CA 1
ATOM 2310 C C . CYS A 1 284 ? -54.683 1.309 182.672 1.00 65.69 284 CYS A C 1
ATOM 2312 O O . CYS A 1 284 ? -54.090 0.240 182.849 1.00 65.69 284 CYS A O 1
ATOM 2314 N N . ILE A 1 285 ? -55.324 1.938 183.664 1.00 65.00 285 ILE A N 1
ATOM 2315 C CA . ILE A 1 285 ? -55.449 1.438 185.041 1.00 65.00 285 ILE A CA 1
ATOM 2316 C C . ILE A 1 285 ? -56.896 1.544 185.537 1.00 65.00 285 ILE A C 1
ATOM 2318 O O . ILE A 1 285 ? -57.530 2.586 185.409 1.00 65.00 285 ILE A O 1
ATOM 2322 N N . ASP A 1 286 ? -57.408 0.467 186.134 1.00 56.59 286 ASP A N 1
ATOM 2323 C CA . ASP A 1 286 ? -58.837 0.341 186.455 1.00 56.59 286 ASP A CA 1
ATOM 2324 C C . ASP A 1 286 ? -59.271 1.161 187.684 1.00 56.59 286 ASP A C 1
ATOM 2326 O O . ASP A 1 286 ? -60.356 1.747 187.697 1.00 56.59 286 ASP A O 1
ATOM 2330 N N . HIS A 1 287 ? -58.422 1.243 188.718 1.00 55.53 287 HIS A N 1
ATOM 2331 C CA . HIS A 1 287 ? -58.700 1.980 189.956 1.00 55.53 287 HIS A CA 1
ATOM 2332 C C . HIS A 1 287 ? -57.454 2.684 190.514 1.00 55.53 287 HIS A C 1
ATOM 2334 O O . HIS A 1 287 ? -56.380 2.098 190.625 1.00 55.53 287 HIS A O 1
ATOM 2340 N N . LEU A 1 288 ? -57.613 3.952 190.912 1.00 55.75 288 LEU A N 1
ATOM 2341 C CA . LEU A 1 288 ? -56.507 4.818 191.346 1.00 55.75 288 LEU A CA 1
ATOM 2342 C C . LEU A 1 288 ? -56.001 4.521 192.774 1.00 55.75 288 LEU A C 1
ATOM 2344 O O . LEU A 1 288 ? -54.880 4.887 193.123 1.00 55.75 288 LEU A O 1
ATOM 2348 N N . ASP A 1 289 ? -56.813 3.868 193.610 1.00 53.06 289 ASP A N 1
ATOM 2349 C CA . ASP A 1 289 ? -56.507 3.652 195.033 1.00 53.06 289 ASP A CA 1
ATOM 2350 C C . ASP A 1 289 ? -55.421 2.589 195.296 1.00 53.06 289 ASP A C 1
ATOM 2352 O O . ASP A 1 289 ? -54.892 2.525 196.407 1.00 53.06 289 ASP A O 1
ATOM 2356 N N . GLU A 1 290 ? -55.012 1.813 194.283 1.00 53.22 290 GLU A N 1
ATOM 2357 C CA . GLU A 1 290 ? -53.848 0.913 194.374 1.00 53.22 290 GLU A CA 1
ATOM 2358 C C . GLU A 1 290 ? -52.510 1.682 194.484 1.00 53.22 290 GLU A C 1
ATOM 2360 O O . GLU A 1 290 ? -51.494 1.114 194.888 1.00 53.22 290 GLU A O 1
ATOM 2365 N N . PHE A 1 291 ? -52.490 2.988 194.176 1.00 54.25 291 PHE A N 1
ATOM 2366 C CA . PHE A 1 291 ? -51.272 3.796 194.056 1.00 54.25 291 PHE A CA 1
ATOM 2367 C C . PHE A 1 291 ? -51.108 4.845 195.177 1.00 54.25 291 PHE A C 1
ATOM 2369 O O . PHE A 1 291 ? -51.228 6.051 194.968 1.00 54.25 291 PHE A O 1
ATOM 2376 N N . ARG A 1 292 ? -50.774 4.394 196.397 1.00 50.16 292 ARG A N 1
ATOM 2377 C CA . ARG A 1 292 ? -50.428 5.285 197.536 1.00 50.16 292 ARG A CA 1
ATOM 2378 C C . ARG A 1 292 ? -49.051 5.052 198.182 1.00 50.16 292 ARG A C 1
ATOM 2380 O O . ARG A 1 292 ? -48.749 5.695 199.182 1.00 50.16 292 ARG A O 1
ATOM 2387 N N . GLY A 1 293 ? -48.219 4.158 197.638 1.00 49.34 293 GLY A N 1
ATOM 2388 C CA . GLY A 1 293 ? -46.999 3.675 198.312 1.00 49.34 293 GLY A CA 1
ATOM 2389 C C . GLY A 1 293 ? -45.634 4.077 197.733 1.00 49.34 293 GLY A C 1
ATOM 2390 O O . GLY A 1 293 ? -44.630 3.654 198.297 1.00 49.34 293 GLY A O 1
ATOM 2391 N N . GLY A 1 294 ? -45.549 4.827 196.625 1.00 53.38 294 GLY A N 1
ATOM 2392 C CA . GLY A 1 294 ? -44.275 4.963 195.893 1.00 53.38 294 GLY A CA 1
ATOM 2393 C C . GLY A 1 294 ? -44.167 6.151 194.936 1.00 53.38 294 GLY A C 1
ATOM 2394 O O . GLY A 1 294 ? -43.897 5.956 193.755 1.00 53.38 294 GLY A O 1
ATOM 2395 N N . LEU A 1 295 ? -44.380 7.373 195.433 1.00 54.41 295 LEU A N 1
ATOM 2396 C CA . LEU A 1 295 ? -44.270 8.617 194.647 1.00 54.41 295 LEU A CA 1
ATOM 2397 C C . LEU A 1 295 ? -42.955 9.397 194.857 1.00 54.41 295 LEU A C 1
ATOM 2399 O O . LEU A 1 295 ? -42.731 10.379 194.155 1.00 54.41 295 LEU A O 1
ATOM 2403 N N . ASP A 1 296 ? -42.076 8.944 195.757 1.00 50.97 296 ASP A N 1
ATOM 2404 C CA . ASP A 1 296 ? -40.867 9.683 196.168 1.00 50.97 296 ASP A CA 1
ATOM 2405 C C . ASP A 1 296 ? -39.608 9.431 195.301 1.00 50.97 296 ASP A C 1
ATOM 2407 O O . ASP A 1 296 ? -38.579 10.056 195.544 1.00 50.97 296 ASP A O 1
ATOM 2411 N N . ASP A 1 297 ? -39.656 8.550 194.288 1.00 50.50 297 ASP A N 1
ATOM 2412 C CA . ASP A 1 297 ? -38.493 8.218 193.433 1.00 50.50 297 ASP A CA 1
ATOM 2413 C C . ASP A 1 297 ? -38.871 8.103 191.936 1.00 50.50 297 ASP A C 1
ATOM 2415 O O . ASP A 1 297 ? -38.981 7.015 191.352 1.00 50.50 297 ASP A O 1
ATOM 2419 N N . ARG A 1 298 ? -39.142 9.261 191.311 1.00 49.31 298 ARG A N 1
ATOM 2420 C CA . ARG A 1 298 ? -39.511 9.396 189.887 1.00 49.31 298 ARG A CA 1
ATOM 2421 C C . ARG A 1 298 ? -38.406 10.106 189.079 1.00 49.31 298 ARG A C 1
ATOM 2423 O O . ARG A 1 298 ? -38.136 11.274 189.353 1.00 49.31 298 ARG A O 1
ATOM 2430 N N . PRO A 1 299 ? -37.827 9.467 188.043 1.00 55.81 299 PRO A N 1
ATOM 2431 C CA . PRO A 1 299 ? -36.954 10.134 187.076 1.00 55.81 299 PRO A CA 1
ATOM 2432 C C . PRO A 1 299 ? -37.748 10.980 186.059 1.00 55.81 299 PRO A C 1
ATOM 2434 O O . PRO A 1 299 ? -38.956 10.800 185.885 1.00 55.81 299 PRO A O 1
ATOM 2437 N N . GLU A 1 300 ? -37.066 11.900 185.370 1.00 46.44 300 GLU A N 1
ATOM 2438 C CA . GLU A 1 300 ? -37.679 12.799 184.382 1.00 46.44 300 GLU A CA 1
ATOM 2439 C C . GLU A 1 300 ? -38.304 12.040 183.196 1.00 46.44 300 GLU A C 1
ATOM 2441 O O . GLU A 1 300 ? -37.637 11.295 182.478 1.00 46.44 300 GLU A O 1
ATOM 2446 N N . GLY A 1 301 ? -39.600 12.269 182.979 1.00 54.44 301 GLY A N 1
ATOM 2447 C CA . GLY A 1 301 ? -40.383 11.719 181.874 1.00 54.44 301 GLY A CA 1
ATOM 2448 C C . GLY A 1 301 ? -41.873 12.008 182.067 1.00 54.44 301 GLY A C 1
ATOM 2449 O O . GLY A 1 301 ? -42.379 11.916 183.190 1.00 54.44 301 GLY A O 1
ATOM 2450 N N . ASP A 1 302 ? -42.577 12.376 180.995 1.00 52.12 302 ASP A N 1
ATOM 2451 C CA . ASP A 1 302 ? -44.031 12.593 181.008 1.00 52.12 302 ASP A CA 1
ATOM 2452 C C . ASP A 1 302 ? -44.755 11.245 181.133 1.00 52.12 302 ASP A C 1
ATOM 2454 O O . ASP A 1 302 ? -44.950 10.528 180.156 1.00 52.12 302 ASP A O 1
ATOM 2458 N N . LEU A 1 303 ? -45.156 10.895 182.355 1.00 53.75 303 LEU A N 1
ATOM 2459 C CA . LEU A 1 303 ? -46.032 9.762 182.621 1.00 53.75 303 LEU A CA 1
ATOM 2460 C C . LEU A 1 303 ? -47.485 10.251 182.599 1.00 53.75 303 LEU A C 1
ATOM 2462 O O . LEU A 1 303 ? -47.914 10.941 183.527 1.00 53.75 303 LEU A O 1
ATOM 2466 N N . VAL A 1 304 ? -48.208 9.903 181.535 1.00 56.75 304 VAL A N 1
ATOM 2467 C CA . VAL A 1 304 ? -49.662 10.069 181.418 1.00 56.75 304 VAL A CA 1
ATOM 2468 C C . VAL A 1 304 ? -50.303 8.707 181.693 1.00 56.75 304 VAL A C 1
ATOM 2470 O O . VAL A 1 304 ? -49.954 7.720 181.044 1.00 56.75 304 VAL A O 1
ATOM 2473 N N . LEU A 1 305 ? -51.197 8.673 182.681 1.00 52.84 305 LEU A N 1
ATOM 2474 C CA . LEU A 1 305 ? -52.080 7.551 183.015 1.00 52.84 305 LEU A CA 1
ATOM 2475 C C . LEU A 1 305 ? -53.499 7.907 182.552 1.00 52.84 305 LEU A C 1
ATOM 2477 O O . LEU A 1 305 ? -53.845 9.104 182.696 1.00 52.84 305 LEU A O 1
#

Foldseek 3Di:
DVVVVVVVVVVVVVVVVVVVVVVVVVVVVVVVVVVVVVVVVVVVVVVVVVVVVVVVVVVVVVVVVVVVVVVVVVVVVVVCVVCVVVVVVVVVVVVVVVVVVVVVVVVVVVVVVVVVVVVVVVVVVVVVVVVVVVVVVVVVVVVVVVVVVVVVVVVVVVPPPVVVVVVVVVVVVVVVVVVVVVVVVVVVVVVVVVVVVVVVVVVVVVVVVVVVVVVVVVVVVVVVVVVVVVVVVVPPDDDDDPVVVVCVVVVQNPADFQLVPDDDDPPCPVVCCVVCVVRRRAGDDDDDVVPDDDPPDDDDDDHDD

pLDDT: mean 83.38, std 17.05, range [34.06, 98.5]